Protein AF-A0A835BUE0-F1 (afdb_monomer_lite)

Radius of gyration: 18.49 Å; chains: 1; bounding box: 40×61×48 Å

Foldseek 3Di:
DLLLLALLLQLVQLVQVVVCVPVNPPPDAAKPSVQLSVVLVVVCVVVVCDDPPDDRDNVSSLVSQQVPPQPRMWGPDVVIHGRGDPDDDDDDDPDDDPVNVVVCCVPRNKDKDKAFDAPCPVVDDCVVPVVDADPHQVPDPVSLVVSCVVPNPVGRGDIGMWIFGAWDWDDDDPVPTDITTDTDSDDDPDPVVPDDDDPPPDDD

Secondary structure (DSSP, 8-state):
-HHHHHHHHHHHHHHHHHHHHHH-TT-PPPB-HHHHHHHHHHHHHHTTS--TTS---HHHHHHHHHHTTTTSSBBSSSS--B----------STT--HHHHHHHHHHH-SEEEEEEE-GGGGG--TTT-TT-----S-SSHHHHHHHHHHH-TTTTTEEEEEEEEEEEEE-SSTTSPEEEEEEESS-----TTS----------

pLDDT: mean 77.56, std 16.75, range [26.62, 94.44]

Structure (mmCIF, N/CA/C/O backbone):
data_AF-A0A835BUE0-F1
#
_entry.id   AF-A0A835BUE0-F1
#
loop_
_atom_site.group_PDB
_atom_site.id
_atom_site.type_symbol
_atom_site.label_atom_id
_atom_site.label_alt_id
_atom_site.label_comp_id
_atom_site.label_asym_id
_atom_site.label_entity_id
_atom_site.label_seq_id
_atom_site.pdbx_PDB_ins_code
_atom_site.Cartn_x
_atom_site.Cartn_y
_atom_site.Cartn_z
_atom_site.occupancy
_atom_site.B_iso_or_equiv
_atom_site.auth_seq_id
_atom_site.auth_comp_id
_atom_site.auth_asym_id
_atom_site.auth_atom_id
_atom_site.pdbx_PDB_model_num
ATOM 1 N N . MET A 1 1 ? -1.133 11.107 -6.159 1.00 76.25 1 MET A N 1
ATOM 2 C CA . MET A 1 1 ? -2.359 10.530 -5.551 1.00 76.25 1 MET A CA 1
ATOM 3 C C . MET A 1 1 ? -2.187 9.077 -5.098 1.00 76.25 1 MET A C 1
ATOM 5 O O . MET A 1 1 ? -2.659 8.751 -4.017 1.00 76.25 1 MET A O 1
ATOM 9 N N . CYS A 1 2 ? -1.502 8.212 -5.861 1.00 85.75 2 CYS A N 1
ATOM 10 C CA . CYS A 1 2 ? -1.275 6.803 -5.490 1.00 85.75 2 CYS A CA 1
ATOM 11 C C . CYS A 1 2 ? -0.634 6.617 -4.102 1.00 85.75 2 CYS A C 1
ATOM 13 O O . CYS A 1 2 ? -1.060 5.742 -3.359 1.00 85.75 2 CYS A O 1
ATOM 15 N N . SER A 1 3 ? 0.313 7.476 -3.711 1.00 89.44 3 SER A N 1
ATOM 16 C CA . SER A 1 3 ? 0.943 7.444 -2.384 1.00 89.44 3 SER A CA 1
ATOM 17 C C . SER A 1 3 ? -0.051 7.644 -1.238 1.00 89.44 3 SER A C 1
ATOM 19 O O . SER A 1 3 ? -0.039 6.860 -0.295 1.00 89.44 3 SER A O 1
ATOM 21 N N . ILE A 1 4 ? -0.949 8.629 -1.340 1.00 90.75 4 ILE A N 1
ATOM 22 C CA . ILE A 1 4 ? -2.005 8.903 -0.348 1.00 90.75 4 ILE A CA 1
ATOM 23 C C . ILE A 1 4 ? -2.899 7.675 -0.157 1.00 90.75 4 ILE A C 1
ATOM 25 O O . ILE A 1 4 ? -3.107 7.220 0.970 1.00 90.75 4 ILE A O 1
ATOM 29 N N . VAL A 1 5 ? -3.377 7.106 -1.267 1.00 91.06 5 VAL A N 1
ATOM 30 C CA . VAL A 1 5 ? -4.256 5.931 -1.243 1.00 91.06 5 VAL A CA 1
ATOM 31 C C . VAL A 1 5 ? -3.526 4.710 -0.686 1.00 91.06 5 VAL A C 1
ATOM 33 O O . VAL A 1 5 ? -4.025 4.059 0.229 1.00 91.06 5 VAL A O 1
ATOM 36 N N . ALA A 1 6 ? -2.319 4.420 -1.170 1.00 92.06 6 ALA A N 1
ATOM 37 C CA . ALA A 1 6 ? -1.547 3.275 -0.706 1.00 92.06 6 ALA A CA 1
ATOM 38 C C . ALA A 1 6 ? -1.209 3.373 0.789 1.00 92.06 6 ALA A C 1
ATOM 40 O O . ALA A 1 6 ? -1.320 2.378 1.501 1.00 92.06 6 ALA A O 1
ATOM 41 N N . CYS A 1 7 ? -0.857 4.560 1.294 1.00 93.69 7 CYS A N 1
ATOM 42 C CA . CYS A 1 7 ? -0.539 4.734 2.711 1.00 93.69 7 CYS A CA 1
ATOM 43 C C . CYS A 1 7 ? -1.738 4.428 3.613 1.00 93.69 7 CYS A C 1
ATOM 45 O O . CYS A 1 7 ? -1.590 3.714 4.606 1.00 93.69 7 CYS A O 1
ATOM 47 N N . ILE A 1 8 ? -2.927 4.932 3.273 1.00 92.69 8 ILE A N 1
ATOM 48 C CA . ILE A 1 8 ? -4.108 4.730 4.117 1.00 92.69 8 ILE A CA 1
ATOM 49 C C . ILE A 1 8 ? -4.672 3.310 4.005 1.00 92.69 8 ILE A C 1
ATOM 51 O O . ILE A 1 8 ? -5.094 2.738 5.009 1.00 92.69 8 ILE A O 1
ATOM 55 N N . VAL A 1 9 ? -4.616 2.713 2.809 1.00 92.75 9 VAL A N 1
ATOM 56 C CA . VAL A 1 9 ? -5.003 1.314 2.589 1.00 92.75 9 VAL A CA 1
ATOM 57 C C . VAL A 1 9 ? -4.054 0.383 3.341 1.00 92.75 9 VAL A C 1
ATOM 59 O O . VAL A 1 9 ? -4.512 -0.540 4.005 1.00 92.75 9 VAL A O 1
ATOM 62 N N . CYS A 1 10 ? -2.744 0.640 3.301 1.00 94.06 10 CYS A N 1
ATOM 63 C CA . CYS A 1 10 ? -1.771 -0.153 4.050 1.00 94.06 10 CYS A CA 1
ATOM 64 C C . CYS A 1 10 ? -1.990 -0.029 5.563 1.00 94.06 10 CYS A C 1
ATOM 66 O O . CYS A 1 10 ? -1.949 -1.036 6.266 1.00 94.06 10 CYS A O 1
ATOM 68 N N . LEU A 1 11 ? -2.259 1.183 6.062 1.00 94.19 11 LEU A N 1
ATOM 69 C CA . LEU A 1 11 ? -2.566 1.411 7.474 1.00 94.19 11 LEU A CA 1
ATOM 70 C C . LEU A 1 11 ? -3.783 0.593 7.918 1.00 94.19 11 LEU A C 1
ATOM 72 O O . LEU A 1 11 ? -3.724 -0.102 8.930 1.00 94.19 11 LEU A O 1
ATOM 76 N N . GLU A 1 12 ? -4.875 0.652 7.158 1.00 94.31 12 GLU A N 1
ATOM 77 C CA . GLU A 1 12 ? -6.076 -0.126 7.456 1.00 94.31 12 GLU A CA 1
ATOM 78 C C . GLU A 1 12 ? -5.810 -1.629 7.417 1.00 94.31 12 GLU A C 1
ATOM 80 O O . GLU A 1 12 ? -6.223 -2.337 8.333 1.00 94.31 12 GLU A O 1
ATOM 85 N N . ALA A 1 13 ? -5.077 -2.101 6.412 1.00 93.06 13 ALA A N 1
ATOM 86 C CA . ALA A 1 13 ? -4.802 -3.516 6.233 1.00 93.06 13 ALA A CA 1
ATOM 87 C C . ALA A 1 13 ? -3.947 -4.099 7.369 1.00 93.06 13 ALA A C 1
ATOM 89 O O . ALA A 1 13 ? -4.205 -5.218 7.812 1.00 93.06 13 ALA A O 1
ATOM 90 N N . VAL A 1 14 ? -2.969 -3.342 7.880 1.00 93.00 14 VAL A N 1
ATOM 91 C CA . VAL A 1 14 ? -2.169 -3.741 9.052 1.00 93.00 14 VAL A CA 1
ATOM 92 C C . VAL A 1 14 ? -3.051 -3.831 10.300 1.00 93.00 14 VAL A C 1
ATOM 94 O O . VAL A 1 14 ? -3.062 -4.865 10.966 1.00 93.00 14 VAL A O 1
ATOM 97 N N . HIS A 1 15 ? -3.865 -2.806 10.581 1.00 93.31 15 HIS A N 1
ATOM 98 C CA . HIS A 1 15 ? -4.789 -2.822 11.727 1.00 93.31 15 HIS A CA 1
ATOM 99 C C . HIS A 1 15 ? -5.825 -3.946 11.635 1.00 93.31 15 HIS A C 1
ATOM 101 O O . HIS A 1 15 ? -6.133 -4.599 12.635 1.00 93.31 15 HIS A O 1
ATOM 107 N N . ARG A 1 16 ? -6.348 -4.199 10.433 1.00 92.88 16 ARG A N 1
ATOM 108 C CA . ARG A 1 16 ? -7.248 -5.320 10.153 1.00 92.88 16 ARG A CA 1
ATOM 109 C C . ARG A 1 16 ? -6.573 -6.649 10.459 1.00 92.88 16 ARG A C 1
ATOM 111 O O . ARG A 1 16 ? -7.157 -7.467 11.167 1.00 92.88 16 ARG A O 1
ATOM 118 N N . LEU A 1 17 ? -5.353 -6.858 9.963 1.00 92.00 17 LEU A N 1
ATOM 119 C CA . LEU A 1 17 ? -4.599 -8.090 10.187 1.00 92.00 17 LEU A CA 1
ATOM 120 C C . LEU A 1 17 ? -4.370 -8.348 11.682 1.00 92.00 17 LEU A C 1
ATOM 122 O O . LEU A 1 17 ? -4.624 -9.458 12.157 1.00 92.00 17 LEU A O 1
ATOM 126 N N . GLU A 1 18 ? -3.927 -7.337 12.430 1.00 91.69 18 GLU A N 1
ATOM 127 C CA . GLU A 1 18 ? -3.714 -7.450 13.878 1.00 91.69 18 GLU A CA 1
ATOM 128 C C . GLU A 1 18 ? -5.017 -7.781 14.615 1.00 91.69 18 GLU A C 1
ATOM 130 O O . GLU A 1 18 ? -5.058 -8.689 15.449 1.00 91.69 18 GLU A O 1
ATOM 135 N N . TYR A 1 19 ? -6.107 -7.091 14.274 1.00 92.12 19 TYR A N 1
ATOM 136 C CA . TYR A 1 19 ? -7.407 -7.315 14.895 1.00 92.12 19 TYR A CA 1
ATOM 137 C C . TYR A 1 19 ? -7.934 -8.728 14.633 1.00 92.12 19 TYR A C 1
ATOM 139 O O . TYR A 1 19 ? -8.314 -9.426 15.575 1.00 92.12 19 TYR A O 1
ATOM 147 N N . GLU A 1 20 ? -7.950 -9.165 13.375 1.00 93.31 20 GLU A N 1
ATOM 148 C CA . GLU A 1 20 ? -8.504 -10.465 12.980 1.00 93.31 20 GLU A CA 1
ATOM 149 C C . GLU A 1 20 ? -7.650 -11.639 13.467 1.00 93.31 20 GLU A C 1
ATOM 151 O O . GLU A 1 20 ? -8.182 -12.722 13.707 1.00 93.31 20 GLU A O 1
ATOM 156 N N . THR A 1 21 ? -6.349 -11.428 13.695 1.00 91.12 21 THR A N 1
ATOM 157 C CA . THR A 1 21 ? -5.482 -12.424 14.349 1.00 91.12 21 THR A CA 1
ATOM 158 C C . THR A 1 21 ? -5.971 -12.757 15.761 1.00 91.12 21 THR A C 1
ATOM 160 O O . THR A 1 21 ? -5.845 -13.896 16.207 1.00 91.12 21 THR A O 1
ATOM 163 N N . VAL A 1 22 ? -6.564 -11.783 16.457 1.00 94.38 22 VAL A N 1
ATOM 164 C CA . VAL A 1 22 ? -7.059 -11.942 17.832 1.00 94.38 22 VAL A CA 1
ATOM 165 C C . VAL A 1 22 ? -8.548 -12.304 17.876 1.00 94.38 22 VAL A C 1
ATOM 167 O O . VAL A 1 22 ? -8.959 -13.093 18.723 1.00 94.38 22 VAL A O 1
ATOM 170 N N . HIS A 1 23 ? -9.363 -11.738 16.982 1.00 91.94 23 HIS A N 1
ATOM 171 C CA . HIS A 1 23 ? -10.830 -11.808 17.062 1.00 91.94 23 HIS A CA 1
ATOM 172 C C . HIS A 1 23 ? -11.470 -12.764 16.047 1.00 91.94 23 HIS A C 1
ATOM 174 O O . HIS A 1 23 ? -12.664 -13.043 16.141 1.00 91.94 23 HIS A O 1
ATOM 180 N N . GLY A 1 24 ? -10.688 -13.294 15.107 1.00 92.25 24 GLY A N 1
ATOM 181 C CA . GLY A 1 24 ? -11.163 -14.162 14.037 1.00 92.25 24 GLY A CA 1
ATOM 182 C C . GLY A 1 24 ? -11.269 -13.438 12.697 1.00 92.25 24 GLY A C 1
ATOM 183 O O . GLY A 1 24 ? -11.472 -12.227 12.617 1.00 92.25 24 GLY A O 1
ATOM 184 N N . GLU A 1 25 ? -11.126 -14.206 11.625 1.00 90.38 25 GLU A N 1
ATOM 185 C CA . GLU A 1 25 ? -11.160 -13.706 10.252 1.00 90.38 25 GLU A CA 1
ATOM 186 C C . GLU A 1 25 ? -12.506 -13.060 9.895 1.00 90.38 25 GLU A C 1
ATOM 188 O O . GLU A 1 25 ? -13.566 -13.565 10.268 1.00 90.38 25 GLU A O 1
ATOM 193 N N . GLY A 1 26 ? -12.460 -11.941 9.165 1.00 87.94 26 GLY A N 1
ATOM 194 C CA . GLY A 1 26 ? -13.653 -11.239 8.682 1.00 87.94 26 GLY A CA 1
ATOM 195 C C . GLY A 1 26 ? -14.451 -10.517 9.769 1.00 87.94 26 GLY A C 1
ATOM 196 O O . GLY A 1 26 ? -15.543 -10.018 9.503 1.00 87.94 26 GLY A O 1
ATOM 197 N N . THR A 1 27 ? -13.925 -10.449 10.994 1.00 91.81 27 THR A N 1
ATOM 198 C CA . THR A 1 27 ? -14.579 -9.761 12.116 1.00 91.81 27 THR A CA 1
ATOM 199 C C . THR A 1 27 ? -14.195 -8.289 12.221 1.00 91.81 27 THR A C 1
ATOM 201 O O . THR A 1 27 ? -14.789 -7.565 13.025 1.00 91.81 27 THR A O 1
ATOM 204 N N . PHE A 1 28 ? -13.218 -7.822 11.432 1.00 90.75 28 PHE A N 1
ATOM 205 C CA . PHE A 1 28 ? -12.778 -6.435 11.498 1.00 90.75 28 PHE A CA 1
ATOM 206 C C . PHE A 1 28 ? -13.916 -5.471 11.137 1.00 90.75 28 PHE A C 1
ATOM 208 O O . PHE A 1 28 ? -14.532 -5.611 10.074 1.00 90.75 28 PHE A O 1
ATOM 215 N N . PRO A 1 29 ? -14.198 -4.466 11.986 1.00 90.31 29 PRO A N 1
ATOM 216 C CA . PRO A 1 29 ? -15.210 -3.469 11.683 1.00 90.31 29 PRO A CA 1
ATOM 217 C C . PRO A 1 29 ? -14.890 -2.704 10.397 1.00 90.31 29 PRO A C 1
ATOM 219 O O . PRO A 1 29 ? -13.735 -2.409 10.103 1.00 90.31 29 PRO A O 1
ATOM 222 N N . CYS A 1 30 ? -15.927 -2.293 9.668 1.00 89.62 30 CYS A N 1
ATOM 223 C CA . CYS A 1 30 ? -15.753 -1.346 8.567 1.00 89.62 30 CYS A CA 1
ATOM 224 C C . CYS A 1 30 ? -15.086 -0.053 9.064 1.00 89.62 30 CYS A C 1
ATOM 226 O O . CYS A 1 30 ? -15.246 0.330 10.226 1.00 89.62 30 CYS A O 1
ATOM 228 N N . THR A 1 31 ? -14.366 0.635 8.183 1.00 91.69 31 THR A N 1
ATOM 229 C CA . THR A 1 31 ? -13.693 1.907 8.471 1.00 91.69 31 THR A CA 1
ATOM 230 C C . THR A 1 31 ? -14.344 3.054 7.710 1.00 91.69 31 THR A C 1
ATOM 232 O O . THR A 1 31 ? -14.961 2.851 6.664 1.00 91.69 31 THR A O 1
ATOM 235 N N . LEU A 1 32 ? -14.191 4.274 8.226 1.00 90.94 32 LEU A N 1
ATOM 236 C CA . LEU A 1 32 ? -14.576 5.508 7.529 1.00 90.94 32 LEU A CA 1
ATOM 237 C C . LEU A 1 32 ? -13.478 5.917 6.532 1.00 90.94 32 LEU A C 1
ATOM 239 O O . LEU A 1 32 ? -12.834 6.958 6.672 1.00 90.94 32 LEU A O 1
ATOM 243 N N . MET A 1 33 ? -13.177 5.019 5.588 1.00 90.25 33 MET A N 1
ATOM 244 C CA . MET A 1 33 ? -12.028 5.141 4.686 1.00 90.25 33 MET A CA 1
ATOM 245 C C . MET A 1 33 ? -12.161 6.331 3.734 1.00 90.25 33 MET A C 1
ATOM 247 O O . MET A 1 33 ? -11.192 7.055 3.521 1.00 90.25 33 MET A O 1
ATOM 251 N N . ALA A 1 34 ? -13.349 6.543 3.165 1.00 89.44 34 ALA A N 1
ATOM 252 C CA . ALA A 1 34 ? -13.584 7.623 2.210 1.00 89.44 34 ALA A CA 1
ATOM 253 C C . ALA A 1 34 ? -13.395 8.997 2.870 1.00 89.44 34 ALA A C 1
ATOM 255 O O . ALA A 1 34 ? -12.733 9.875 2.319 1.00 89.44 34 ALA A O 1
ATOM 256 N N . GLU A 1 35 ? -13.909 9.162 4.088 1.00 91.44 35 GLU A N 1
ATOM 257 C CA . GLU A 1 35 ? -13.744 10.377 4.880 1.00 91.44 35 GLU A CA 1
ATOM 258 C C . GLU A 1 35 ? -12.283 10.594 5.277 1.00 91.44 35 GLU A C 1
ATOM 260 O O . GLU A 1 35 ? -11.801 11.727 5.262 1.00 91.44 35 GLU A O 1
ATOM 265 N N . ALA A 1 36 ? -11.570 9.524 5.629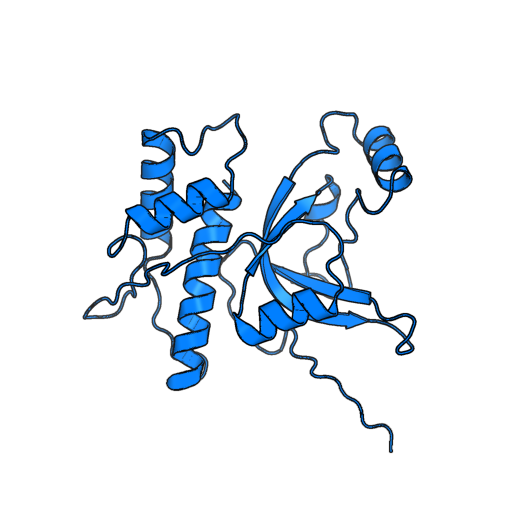 1.00 91.75 36 ALA A N 1
ATOM 266 C CA . ALA A 1 36 ? -10.160 9.595 5.987 1.00 91.75 36 ALA A CA 1
ATOM 267 C C . ALA A 1 36 ? -9.281 9.957 4.775 1.00 91.75 36 ALA A C 1
ATOM 269 O O . ALA A 1 36 ? -8.398 10.805 4.893 1.00 91.75 36 ALA A O 1
ATOM 270 N N . LEU A 1 37 ? -9.570 9.389 3.599 1.00 91.50 37 LEU A N 1
ATOM 271 C CA . LEU A 1 37 ? -8.927 9.737 2.328 1.00 91.50 37 LEU A CA 1
ATOM 272 C C . LEU A 1 37 ? -9.131 11.206 1.975 1.00 91.50 37 LEU A C 1
ATOM 274 O O . LEU A 1 37 ? -8.156 11.896 1.687 1.00 91.50 37 LEU A O 1
ATOM 278 N N . GLN A 1 38 ? -10.376 11.687 2.029 1.00 91.31 38 GLN A N 1
ATOM 279 C CA . GLN A 1 38 ? -10.686 13.081 1.717 1.00 91.31 38 GLN A CA 1
ATOM 280 C C . GLN A 1 38 ? -9.958 14.029 2.672 1.00 91.31 38 GLN A C 1
ATOM 282 O O . GLN A 1 38 ? -9.309 14.969 2.226 1.00 91.31 38 GLN A O 1
ATOM 287 N N . LYS A 1 39 ? -9.987 13.748 3.981 1.00 93.00 39 LYS A N 1
ATOM 288 C CA . LYS A 1 39 ? -9.275 14.557 4.980 1.00 93.00 39 LYS A CA 1
ATOM 289 C C . LYS A 1 39 ? -7.767 14.577 4.749 1.00 93.00 39 LYS A C 1
ATOM 291 O O . LYS A 1 39 ? -7.170 15.643 4.836 1.00 93.00 39 LYS A O 1
ATOM 296 N N . LEU A 1 40 ? -7.153 13.422 4.479 1.00 92.56 40 LEU A N 1
ATOM 297 C CA . LEU A 1 40 ? -5.717 13.344 4.205 1.00 92.56 40 LEU A CA 1
ATOM 298 C C . LEU A 1 40 ? -5.363 14.110 2.930 1.00 92.56 40 LEU A C 1
ATOM 300 O O . LEU A 1 40 ? -4.376 14.834 2.912 1.00 92.56 40 LEU A O 1
ATOM 304 N N . PHE A 1 41 ? -6.186 13.988 1.888 1.00 90.62 41 PHE A N 1
ATOM 305 C CA . PHE A 1 41 ? -6.005 14.730 0.647 1.00 90.62 41 PHE A CA 1
ATOM 306 C C . PHE A 1 41 ? -6.090 16.243 0.873 1.00 90.62 41 PHE A C 1
ATOM 308 O O . PHE A 1 41 ? -5.188 16.967 0.455 1.00 90.62 41 PHE A O 1
ATOM 315 N N . ASP A 1 42 ? -7.114 16.716 1.585 1.00 91.31 42 ASP A N 1
ATOM 316 C CA . ASP A 1 42 ? -7.305 18.139 1.882 1.00 91.31 42 ASP A CA 1
ATOM 317 C C . ASP A 1 42 ? -6.168 18.707 2.740 1.00 91.31 42 ASP A C 1
ATOM 319 O O . ASP A 1 42 ? -5.810 19.876 2.593 1.00 91.31 42 ASP A O 1
ATOM 323 N N . GLU A 1 43 ? -5.612 17.903 3.649 1.00 92.00 43 GLU A N 1
ATOM 324 C CA . GLU A 1 43 ? -4.459 18.294 4.459 1.00 92.00 43 GLU A CA 1
ATOM 325 C C . GLU A 1 43 ? -3.194 18.366 3.607 1.00 92.00 43 GLU A C 1
ATOM 327 O O . GLU A 1 43 ? -2.592 19.433 3.532 1.00 92.00 43 GLU A O 1
ATOM 332 N N . CYS A 1 44 ? -2.872 17.290 2.879 1.00 89.75 44 CYS A N 1
ATOM 333 C CA . CYS A 1 44 ? -1.705 17.229 2.000 1.00 89.75 44 CYS A CA 1
ATOM 334 C C . CYS A 1 44 ? -1.703 18.326 0.925 1.00 89.75 44 CYS A C 1
ATOM 336 O O . CYS A 1 44 ? -0.638 18.784 0.520 1.00 89.75 44 CYS A O 1
ATOM 338 N N . CYS A 1 45 ? -2.878 18.743 0.439 1.00 88.88 45 CYS A N 1
ATOM 339 C CA . CYS A 1 45 ? -2.996 19.886 -0.469 1.00 88.88 45 CYS A CA 1
ATOM 340 C C . CYS A 1 45 ? -2.668 21.210 0.230 1.00 88.88 45 CYS A C 1
ATOM 342 O O . CYS A 1 45 ? -2.046 22.091 -0.359 1.00 88.88 45 CYS A O 1
ATOM 344 N N . ARG A 1 46 ? -3.130 21.385 1.472 1.00 89.12 46 ARG A N 1
ATOM 345 C CA . ARG A 1 46 ? -3.035 22.652 2.208 1.00 89.12 46 ARG A CA 1
ATOM 346 C C . ARG A 1 46 ? -1.619 22.961 2.666 1.00 89.12 46 ARG A C 1
ATOM 348 O O . ARG A 1 46 ? -1.236 24.125 2.701 1.00 89.12 46 ARG A O 1
ATOM 355 N N . ASP A 1 47 ? -0.878 21.934 3.049 1.00 87.44 47 ASP A N 1
ATOM 356 C CA . ASP A 1 47 ? 0.501 22.041 3.522 1.00 87.44 47 ASP A CA 1
ATOM 357 C C . ASP A 1 47 ? 1.535 21.734 2.432 1.00 87.44 47 ASP A C 1
ATOM 359 O O . ASP A 1 47 ? 2.722 21.604 2.726 1.00 87.44 47 ASP A O 1
ATOM 363 N N . GLU A 1 48 ? 1.085 21.658 1.175 1.00 84.56 48 GLU A N 1
ATOM 364 C CA . GLU A 1 48 ? 1.922 21.455 -0.008 1.00 84.56 48 GLU A CA 1
ATOM 365 C C . GLU A 1 48 ? 2.701 20.126 -0.027 1.00 84.56 48 GLU A C 1
ATOM 367 O O . GLU A 1 48 ? 3.591 19.942 -0.857 1.00 84.56 48 GLU A O 1
ATOM 372 N N . THR A 1 49 ? 2.332 19.162 0.827 1.00 83.88 49 THR A N 1
ATOM 373 C CA . THR A 1 49 ? 2.853 17.782 0.795 1.00 83.88 49 THR A CA 1
ATOM 374 C C . THR A 1 49 ? 2.498 17.065 -0.513 1.00 83.88 49 THR A C 1
ATOM 376 O O . THR A 1 49 ? 3.204 16.154 -0.959 1.00 83.88 49 THR A O 1
ATOM 379 N N . TRP A 1 50 ? 1.373 17.445 -1.119 1.00 82.94 50 TRP A N 1
ATOM 380 C CA . TRP A 1 50 ? 0.941 16.988 -2.431 1.00 82.94 50 TRP A CA 1
ATOM 381 C C . TRP A 1 50 ? 0.635 18.188 -3.329 1.00 82.94 50 TRP A C 1
ATOM 383 O O . TRP A 1 50 ? -0.098 19.095 -2.933 1.00 82.94 50 TRP A O 1
ATOM 393 N N . LYS A 1 51 ? 1.144 18.151 -4.565 1.00 78.75 51 LYS A N 1
ATOM 394 C CA . LYS A 1 51 ? 0.788 19.083 -5.641 1.00 78.75 51 LYS A CA 1
ATOM 395 C C . LYS A 1 51 ? 0.369 18.292 -6.886 1.00 78.75 51 LYS A C 1
ATOM 397 O O . LYS A 1 51 ? 0.862 17.181 -7.077 1.00 78.75 51 LYS A O 1
ATOM 402 N N . PRO A 1 52 ? -0.528 18.830 -7.732 1.00 69.06 52 PRO A N 1
ATOM 403 C CA . PRO A 1 52 ? -1.009 18.131 -8.926 1.00 69.06 52 PRO A CA 1
ATOM 404 C C . PRO A 1 52 ? 0.098 17.700 -9.894 1.00 69.06 52 PRO A C 1
ATOM 406 O O . PRO A 1 52 ? -0.003 16.623 -10.473 1.00 69.06 52 PRO A O 1
ATOM 409 N N . ASP A 1 53 ? 1.151 18.511 -10.013 1.00 70.31 53 ASP A N 1
ATOM 410 C CA . ASP A 1 53 ? 2.226 18.334 -10.995 1.00 70.31 53 ASP A CA 1
ATOM 411 C C . ASP A 1 53 ? 3.543 17.835 -10.370 1.00 70.31 53 ASP A C 1
ATOM 413 O O . ASP A 1 53 ? 4.575 17.814 -11.038 1.00 70.31 53 ASP A O 1
ATOM 417 N N . GLU A 1 54 ? 3.530 17.447 -9.090 1.00 70.56 54 GLU A N 1
ATOM 418 C CA . GLU A 1 54 ? 4.719 16.963 -8.382 1.00 70.56 54 GLU A CA 1
ATOM 419 C C . GLU A 1 54 ? 4.492 15.577 -7.770 1.00 70.56 54 GLU A C 1
ATOM 421 O O . GLU A 1 54 ? 3.390 15.209 -7.340 1.00 70.56 54 GLU A O 1
ATOM 426 N N . ASP A 1 55 ? 5.577 14.809 -7.692 1.00 68.12 55 ASP A N 1
ATOM 427 C CA . ASP A 1 55 ? 5.578 13.532 -6.999 1.00 68.12 55 ASP A CA 1
ATOM 428 C C . ASP A 1 55 ? 5.330 13.726 -5.505 1.00 68.12 55 ASP A C 1
ATOM 430 O O . ASP A 1 55 ? 5.890 14.597 -4.840 1.00 68.12 55 ASP A O 1
ATOM 434 N N . CYS A 1 56 ? 4.496 12.853 -4.949 1.00 77.31 56 CYS A N 1
ATOM 435 C CA . CYS A 1 56 ? 4.192 12.862 -3.530 1.00 77.31 56 CYS A CA 1
ATOM 436 C C . CYS A 1 56 ? 4.859 11.672 -2.859 1.00 77.31 56 CYS A C 1
ATOM 438 O O . CYS A 1 56 ? 4.389 10.533 -2.963 1.00 77.31 56 CYS A O 1
ATOM 440 N N . TYR A 1 57 ? 5.962 11.964 -2.179 1.00 86.62 57 TYR A N 1
ATOM 441 C CA . TYR A 1 57 ? 6.787 10.978 -1.502 1.00 86.62 57 TYR A CA 1
ATOM 442 C C . TYR A 1 57 ? 6.020 10.278 -0.379 1.00 86.62 57 TYR A C 1
ATOM 444 O O . TYR A 1 57 ? 5.378 10.911 0.461 1.00 86.62 57 TYR A O 1
ATOM 452 N N . VAL A 1 58 ? 6.134 8.948 -0.344 1.00 90.25 58 VAL A N 1
ATOM 453 C CA . VAL A 1 58 ? 5.490 8.088 0.662 1.00 90.25 58 VAL A CA 1
ATOM 454 C C . VAL A 1 58 ? 5.835 8.535 2.082 1.00 90.25 58 VAL A C 1
ATOM 456 O O . VAL A 1 58 ? 4.954 8.592 2.932 1.00 90.25 58 VAL A O 1
ATOM 459 N N . GLU A 1 59 ? 7.090 8.905 2.338 1.00 92.12 59 GLU A N 1
ATOM 460 C CA . GLU A 1 59 ? 7.533 9.352 3.662 1.00 92.12 59 GLU A CA 1
ATOM 461 C C . GLU A 1 59 ? 6.792 10.599 4.155 1.00 92.12 59 GLU A C 1
ATOM 463 O O . GLU A 1 59 ? 6.400 10.655 5.319 1.00 92.12 59 GLU A O 1
ATOM 468 N N . HIS A 1 60 ? 6.529 11.571 3.276 1.00 92.50 60 HIS A N 1
ATOM 469 C CA . HIS A 1 60 ? 5.824 12.789 3.659 1.00 92.50 60 HIS A CA 1
ATOM 470 C C . HIS A 1 60 ? 4.361 12.490 3.992 1.00 92.50 60 HIS A C 1
ATOM 472 O O . HIS A 1 60 ? 3.842 12.986 4.990 1.00 92.50 60 HIS A O 1
ATOM 478 N N . VAL A 1 61 ? 3.716 11.615 3.213 1.00 92.88 61 VAL A N 1
ATOM 479 C CA . VAL A 1 61 ? 2.349 11.155 3.496 1.00 92.88 61 VAL A CA 1
ATOM 480 C C . VAL A 1 61 ? 2.295 10.391 4.818 1.00 92.88 61 VAL A C 1
ATOM 482 O O . VAL A 1 61 ? 1.402 10.632 5.626 1.00 92.88 61 VAL A O 1
ATOM 485 N N . LEU A 1 62 ? 3.248 9.491 5.078 1.00 94.44 62 LEU A N 1
ATOM 486 C CA . LEU A 1 62 ? 3.306 8.750 6.339 1.00 94.44 62 LEU A CA 1
ATOM 487 C C . LEU A 1 62 ? 3.508 9.697 7.524 1.00 94.44 62 LEU A C 1
ATOM 489 O O . LEU A 1 62 ? 2.759 9.601 8.493 1.00 94.44 62 LEU A O 1
ATOM 493 N N . ASN A 1 63 ? 4.432 10.655 7.433 1.00 93.75 63 ASN A N 1
ATOM 494 C CA . ASN A 1 63 ? 4.612 11.688 8.458 1.00 93.75 63 ASN A CA 1
ATOM 495 C C . ASN A 1 63 ? 3.319 12.483 8.682 1.00 93.75 63 ASN A C 1
ATOM 497 O O . ASN A 1 63 ? 2.903 12.668 9.826 1.00 93.75 63 ASN A O 1
ATOM 501 N N . LYS A 1 64 ? 2.609 12.847 7.608 1.00 93.62 64 LYS A N 1
ATOM 502 C CA . LYS A 1 64 ? 1.313 13.525 7.702 1.00 93.62 64 LYS A CA 1
ATOM 503 C C . LYS A 1 64 ? 0.264 12.687 8.428 1.00 93.62 64 LYS A C 1
ATOM 505 O O . LYS A 1 64 ? -0.388 13.165 9.352 1.00 93.62 64 LYS A O 1
ATOM 510 N N . ILE A 1 65 ? 0.141 11.408 8.079 1.00 94.31 65 IL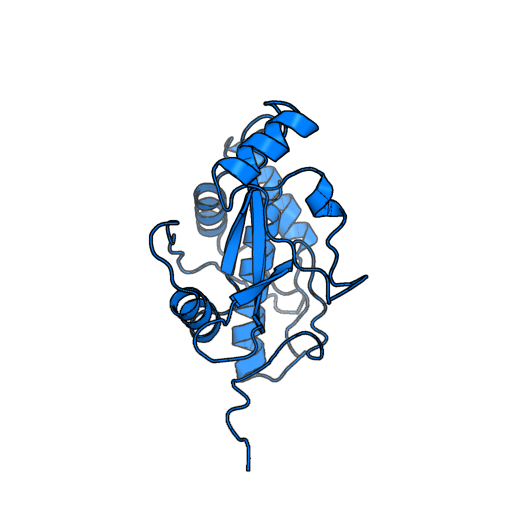E A N 1
ATOM 511 C CA . ILE A 1 65 ? -0.738 10.458 8.775 1.00 94.31 65 ILE A CA 1
ATOM 512 C C . ILE A 1 65 ? -0.383 10.386 10.267 1.00 94.31 65 ILE A C 1
ATOM 514 O O . ILE A 1 65 ? -1.275 10.287 11.114 1.00 94.31 65 ILE A O 1
ATOM 518 N N . GLN A 1 66 ? 0.908 10.439 10.611 1.00 94.06 66 GLN A N 1
ATOM 519 C CA . GLN A 1 66 ? 1.354 10.437 12.001 1.00 94.06 66 GLN A CA 1
ATOM 520 C C . GLN A 1 66 ? 0.969 11.714 12.758 1.00 94.06 66 GLN A C 1
ATOM 522 O O . GLN A 1 66 ? 0.567 11.612 13.918 1.00 94.06 66 GLN A O 1
ATOM 527 N N . GLU A 1 67 ? 1.043 12.876 12.114 1.00 92.75 67 GLU A N 1
ATOM 528 C CA . GLU A 1 67 ? 0.622 14.167 12.674 1.00 92.75 67 GLU A CA 1
ATOM 529 C C . GLU A 1 67 ? -0.895 14.242 12.888 1.00 92.75 67 GLU A C 1
ATOM 531 O O . GLU A 1 67 ? -1.355 14.769 13.898 1.00 92.75 67 GLU A O 1
ATOM 536 N N . MET A 1 68 ? -1.683 13.659 11.980 1.00 91.50 68 MET A N 1
ATOM 537 C CA . MET A 1 68 ? -3.153 13.679 12.030 1.00 91.50 68 MET A CA 1
ATOM 538 C C . MET A 1 68 ? -3.765 12.681 13.033 1.00 91.50 68 MET A C 1
ATOM 540 O O . MET A 1 68 ? -4.992 12.522 13.112 1.00 91.50 68 MET A O 1
ATOM 544 N N . ARG A 1 69 ? -2.946 11.971 13.815 1.00 80.88 69 ARG A N 1
ATOM 545 C CA . ARG A 1 69 ? -3.445 11.071 14.864 1.00 80.88 69 ARG A CA 1
ATOM 546 C C . ARG A 1 69 ? -4.168 11.853 15.969 1.00 80.88 69 ARG A C 1
ATOM 548 O O . ARG A 1 69 ? -3.765 12.963 16.300 1.00 80.88 69 ARG A O 1
ATOM 555 N N . PRO A 1 70 ? -5.176 11.254 16.633 1.00 75.19 70 PRO A N 1
ATOM 556 C CA . PRO A 1 70 ? -5.755 9.921 16.414 1.00 75.19 70 PRO A CA 1
ATOM 557 C C . PRO A 1 70 ? -6.964 9.913 15.457 1.00 75.19 70 PRO A C 1
ATOM 559 O O . PRO A 1 70 ? -7.650 8.903 15.357 1.00 75.19 70 PRO A O 1
ATOM 562 N N . VAL A 1 71 ? -7.278 11.034 14.802 1.00 81.00 71 VAL A N 1
ATOM 563 C CA . VAL A 1 71 ? -8.624 11.287 14.247 1.00 81.00 71 VAL A CA 1
ATOM 564 C C . VAL A 1 71 ? -8.732 10.979 12.751 1.00 81.00 71 VAL A C 1
ATOM 566 O O . VAL A 1 71 ? -9.822 11.069 12.187 1.00 81.00 71 VAL A O 1
ATOM 569 N N . LEU A 1 72 ? -7.619 10.630 12.098 1.00 91.44 72 LEU A N 1
ATOM 570 C CA . LEU A 1 72 ? -7.613 10.413 10.656 1.00 91.44 72 LEU A CA 1
ATOM 571 C C . LEU A 1 72 ? -8.463 9.205 10.247 1.00 91.44 72 LEU A C 1
ATOM 573 O O . LEU A 1 72 ? -9.473 9.373 9.570 1.00 91.44 72 LEU A O 1
ATOM 577 N N . LEU A 1 73 ? -8.060 8.004 10.669 1.00 92.19 73 LEU A N 1
ATOM 578 C CA . LEU A 1 73 ? -8.729 6.754 10.328 1.00 92.19 73 LEU A CA 1
ATOM 579 C C . LEU A 1 73 ? -9.343 6.132 11.583 1.00 92.19 73 LEU A C 1
ATOM 581 O O . LEU A 1 73 ? -8.664 5.926 12.591 1.00 92.19 73 LEU A O 1
ATOM 585 N N . VAL A 1 74 ? -10.636 5.821 11.506 1.00 93.75 74 VAL A N 1
ATOM 586 C CA . VAL A 1 74 ? -11.408 5.226 12.599 1.00 93.75 74 VAL A CA 1
ATOM 587 C C . VAL A 1 74 ? -12.308 4.105 12.084 1.00 93.75 74 VAL A C 1
ATOM 589 O O . VAL A 1 74 ? -12.694 4.082 10.909 1.00 93.75 74 VAL A O 1
ATOM 592 N N . THR A 1 75 ? -12.687 3.191 12.973 1.00 92.56 75 THR A N 1
ATOM 593 C CA . THR A 1 75 ? -13.758 2.229 12.700 1.00 92.56 75 THR A CA 1
ATOM 594 C C . THR A 1 75 ? -15.126 2.919 12.678 1.00 92.56 75 THR A C 1
ATOM 596 O O . THR A 1 75 ? -15.368 3.877 13.409 1.00 92.56 75 THR A O 1
ATOM 599 N N . ALA A 1 76 ? -16.045 2.400 11.866 1.00 88.56 76 ALA A N 1
ATOM 600 C CA . ALA A 1 76 ? -17.428 2.861 11.744 1.00 88.56 76 ALA A CA 1
ATOM 601 C C . ALA A 1 76 ? -18.346 2.352 12.878 1.00 88.56 76 ALA A C 1
ATOM 603 O O . ALA A 1 76 ? -19.530 2.680 12.919 1.00 88.56 76 ALA A O 1
ATOM 604 N N . GLY A 1 77 ? -17.825 1.517 13.785 1.00 82.81 77 GLY A N 1
ATOM 605 C CA . GLY A 1 77 ? -18.573 1.005 14.935 1.00 82.81 77 GLY A CA 1
ATOM 606 C C . GLY A 1 77 ? -18.848 2.078 15.994 1.00 82.81 77 GLY A C 1
ATOM 607 O O . GLY A 1 77 ? -18.248 3.148 15.985 1.00 82.81 77 GLY A O 1
ATOM 608 N N . VAL A 1 78 ? -19.732 1.770 16.949 1.00 81.38 78 VAL A N 1
ATOM 609 C CA . VAL A 1 78 ? -20.008 2.632 18.109 1.00 81.38 78 VAL A CA 1
ATOM 610 C C . VAL A 1 78 ? -19.579 1.907 19.395 1.00 81.38 78 VAL A C 1
ATOM 612 O O . VAL A 1 78 ? -20.140 0.853 19.696 1.00 81.38 78 VAL A O 1
ATOM 615 N N . PRO A 1 79 ? -18.608 2.437 20.168 1.00 84.69 79 PRO A N 1
ATOM 616 C CA . PRO A 1 79 ? -17.824 3.643 19.890 1.00 84.69 79 PRO A CA 1
ATOM 617 C C . PRO A 1 79 ? -16.799 3.431 18.763 1.00 84.69 79 PRO A C 1
ATOM 619 O O . PRO A 1 79 ? -16.232 2.343 18.625 1.00 84.69 79 PRO A O 1
ATOM 622 N N . ALA A 1 80 ? -16.537 4.495 18.000 1.00 88.88 80 ALA A N 1
ATOM 623 C CA . ALA A 1 80 ? -15.518 4.500 16.955 1.00 88.88 80 ALA A CA 1
ATOM 624 C C . ALA A 1 80 ? -14.128 4.330 17.576 1.00 88.88 80 ALA A C 1
ATOM 626 O O . ALA A 1 80 ? -13.821 4.931 18.611 1.00 88.88 80 ALA A O 1
ATOM 627 N N . ARG A 1 81 ? -13.283 3.505 16.954 1.00 90.88 81 ARG A N 1
ATOM 628 C CA . ARG A 1 81 ? -11.928 3.212 17.440 1.00 90.88 81 ARG A CA 1
ATOM 629 C C . ARG A 1 81 ? -10.892 3.779 16.476 1.00 90.88 81 ARG A C 1
ATOM 631 O O . ARG A 1 81 ? -10.987 3.480 15.287 1.00 90.88 81 ARG A O 1
ATOM 638 N N . PRO A 1 82 ? -9.923 4.575 16.954 1.00 93.12 82 PRO A N 1
ATOM 639 C CA . PRO A 1 82 ? -8.873 5.115 16.104 1.00 93.12 82 PRO A CA 1
ATOM 640 C C . PRO A 1 82 ? -7.887 4.033 15.666 1.00 93.12 82 PRO A C 1
ATOM 642 O O . PRO A 1 82 ? -7.579 3.123 16.435 1.00 93.12 82 PRO A O 1
ATOM 645 N N . LEU A 1 83 ? -7.365 4.185 14.450 1.00 93.62 83 LEU A N 1
ATOM 646 C CA . LEU A 1 83 ? -6.372 3.313 13.818 1.00 93.62 83 LEU A CA 1
ATOM 647 C C . LEU A 1 83 ? -5.075 4.107 13.552 1.00 93.62 83 LEU A C 1
ATOM 649 O O . LEU A 1 83 ? -4.810 4.508 12.419 1.00 93.62 83 LEU A O 1
ATOM 653 N N . PRO A 1 84 ? -4.283 4.435 14.591 1.00 94.44 84 PRO A N 1
ATOM 654 C CA . PRO A 1 84 ? -3.100 5.284 14.451 1.00 94.44 84 PRO A CA 1
ATOM 655 C C . PRO A 1 84 ? -1.915 4.559 13.791 1.00 94.44 84 PRO A C 1
ATOM 657 O O . PRO A 1 84 ? -1.675 3.382 14.047 1.00 94.44 84 PRO A O 1
ATOM 660 N N . LEU A 1 85 ? -1.102 5.286 13.019 1.00 94.19 85 LEU A N 1
ATOM 661 C CA . LEU A 1 85 ? 0.171 4.789 12.474 1.00 94.19 85 LEU A CA 1
ATOM 662 C C . LEU A 1 85 ? 1.307 4.929 13.491 1.00 94.19 85 LEU A C 1
ATOM 664 O O . LEU A 1 85 ? 1.995 5.925 13.431 1.00 94.19 85 LEU A O 1
ATOM 668 N N . GLY A 1 86 ? 1.558 3.986 14.399 1.00 91.31 86 GLY A N 1
ATOM 669 C CA . GLY A 1 86 ? 2.593 4.099 15.451 1.00 91.31 86 GLY A CA 1
ATOM 670 C C . GLY A 1 86 ? 3.957 4.657 14.993 1.00 91.31 86 GLY A C 1
ATOM 671 O O . GLY A 1 86 ? 4.370 5.742 15.421 1.00 91.31 86 GLY A O 1
ATOM 672 N N . SER A 1 87 ? 4.612 3.931 14.092 1.00 92.81 87 SER A N 1
ATOM 673 C CA . SER A 1 87 ? 5.914 4.222 13.481 1.00 92.81 87 SER A CA 1
ATOM 674 C C . SER A 1 87 ? 5.936 3.699 12.040 1.00 92.81 87 SER A C 1
ATOM 676 O O . SER A 1 87 ? 5.056 2.940 11.640 1.00 92.81 87 SER A O 1
ATOM 678 N N . TRP A 1 88 ? 6.936 4.102 11.258 1.00 93.94 88 TRP A N 1
ATOM 679 C CA . TRP A 1 88 ? 7.205 3.529 9.943 1.00 93.94 88 TRP A CA 1
ATOM 680 C C . TRP A 1 88 ? 8.714 3.421 9.720 1.00 93.94 88 TRP A C 1
ATOM 682 O O . TRP A 1 88 ? 9.499 4.123 10.360 1.00 93.94 88 TRP A O 1
ATOM 692 N N . GLN A 1 89 ? 9.118 2.522 8.824 1.00 91.56 89 GLN A N 1
ATOM 693 C CA . GLN A 1 89 ? 10.516 2.342 8.454 1.00 91.56 89 GLN A CA 1
ATOM 694 C C . GLN A 1 89 ? 10.643 2.183 6.940 1.00 91.56 89 GLN A C 1
ATOM 696 O O . GLN A 1 89 ? 10.037 1.294 6.344 1.00 91.56 89 GLN A O 1
ATOM 701 N N . ALA A 1 90 ? 11.460 3.039 6.323 1.00 89.19 90 ALA A N 1
ATOM 702 C CA . ALA A 1 90 ? 11.817 2.894 4.921 1.00 89.19 90 ALA A CA 1
ATOM 703 C C . ALA A 1 90 ? 12.840 1.778 4.712 1.00 89.19 90 ALA A C 1
ATOM 705 O O . ALA A 1 90 ? 13.748 1.517 5.509 1.00 89.19 90 ALA A O 1
ATOM 706 N N . HIS A 1 91 ? 12.698 1.146 3.560 1.00 83.12 91 HIS A N 1
ATOM 707 C CA . HIS A 1 91 ? 13.450 -0.018 3.168 1.00 83.12 91 HIS A CA 1
ATOM 708 C C . HIS A 1 91 ? 13.963 0.185 1.730 1.00 83.12 91 HIS A C 1
ATOM 710 O O . HIS A 1 91 ? 13.279 -0.144 0.772 1.00 83.12 91 HIS A O 1
ATOM 716 N N . GLY A 1 92 ? 15.171 0.755 1.581 1.00 69.25 92 GLY A N 1
ATOM 717 C CA . GLY A 1 92 ? 15.772 1.101 0.278 1.00 69.25 92 GLY A CA 1
ATOM 718 C C . GLY A 1 92 ? 16.085 -0.087 -0.648 1.00 69.25 92 GLY A C 1
ATOM 719 O O . GLY A 1 92 ? 16.209 -1.215 -0.184 1.00 69.25 92 GLY A O 1
ATOM 720 N N . LEU A 1 93 ? 16.254 0.184 -1.947 1.00 56.62 93 LEU A N 1
ATOM 721 C CA . LEU A 1 93 ? 16.250 -0.788 -3.059 1.00 56.62 93 LEU A CA 1
ATOM 722 C C . LEU A 1 93 ? 17.430 -1.784 -3.118 1.00 56.62 93 LEU A C 1
ATOM 724 O O . LEU A 1 93 ? 17.305 -2.838 -3.737 1.00 56.62 93 LEU A O 1
ATOM 728 N N . ALA A 1 94 ? 18.577 -1.488 -2.502 1.00 52.34 94 ALA A N 1
ATOM 729 C CA . ALA A 1 94 ? 19.781 -2.301 -2.678 1.00 52.34 94 ALA A CA 1
ATOM 730 C C . ALA A 1 94 ? 19.726 -3.639 -1.913 1.00 52.34 94 ALA A C 1
ATOM 732 O O . ALA A 1 94 ? 19.553 -3.664 -0.694 1.00 52.34 94 ALA A O 1
ATOM 733 N N . GLY A 1 95 ? 19.944 -4.747 -2.631 1.00 50.38 95 GLY A N 1
ATOM 734 C CA . GLY A 1 95 ? 20.319 -6.043 -2.050 1.00 50.38 95 GLY A CA 1
ATOM 735 C C . GLY A 1 95 ? 19.222 -6.792 -1.291 1.00 50.38 95 GLY A C 1
ATOM 736 O O . GLY A 1 95 ? 19.540 -7.669 -0.489 1.00 50.38 95 GLY A O 1
ATOM 737 N N . ARG A 1 96 ? 17.940 -6.470 -1.505 1.00 66.69 96 ARG A N 1
ATOM 738 C CA . ARG A 1 96 ? 16.848 -7.200 -0.845 1.00 66.69 96 ARG A CA 1
ATOM 739 C C . ARG A 1 96 ? 16.549 -8.481 -1.594 1.00 66.69 96 ARG A C 1
ATOM 741 O O . ARG A 1 96 ? 15.978 -8.460 -2.681 1.00 66.69 96 ARG A O 1
ATOM 748 N N . SER A 1 97 ? 16.942 -9.588 -0.985 1.00 74.12 97 SER A N 1
ATOM 749 C CA . SER A 1 97 ? 16.568 -10.903 -1.465 1.00 74.12 97 SER A CA 1
ATOM 750 C C . SER A 1 97 ? 15.053 -11.110 -1.301 1.00 74.12 97 SER A C 1
ATOM 752 O O . SER A 1 97 ? 14.434 -10.488 -0.425 1.00 74.12 97 SER A O 1
ATOM 754 N N . PRO A 1 98 ? 14.426 -11.967 -2.116 1.00 76.88 98 PRO A N 1
ATOM 755 C CA . PRO A 1 98 ? 13.040 -12.373 -1.915 1.00 76.88 98 PRO A CA 1
ATOM 756 C C . PRO A 1 98 ? 12.727 -12.754 -0.465 1.00 76.88 98 PRO A C 1
ATOM 758 O O . PRO A 1 98 ? 11.725 -12.317 0.097 1.00 76.88 98 PRO A O 1
ATOM 761 N N . GLU A 1 99 ? 13.635 -13.475 0.191 1.00 82.06 99 GLU A N 1
ATOM 762 C CA . GLU A 1 99 ? 13.503 -13.916 1.581 1.00 82.06 99 GLU A CA 1
ATOM 763 C C . GLU A 1 99 ? 13.330 -12.729 2.525 1.00 82.06 99 GLU A C 1
ATOM 765 O O . GLU A 1 99 ? 12.490 -12.773 3.422 1.00 82.06 99 GLU A O 1
ATOM 770 N N . PHE A 1 100 ? 14.058 -11.637 2.295 1.00 82.75 100 PHE A N 1
ATOM 771 C CA . PHE A 1 100 ? 13.906 -10.427 3.087 1.00 82.75 100 PHE A CA 1
ATOM 772 C C . PHE A 1 100 ? 12.488 -9.838 2.954 1.00 82.75 100 PHE A C 1
ATOM 774 O O . PHE A 1 100 ? 11.862 -9.492 3.957 1.00 82.75 100 PHE A O 1
ATOM 781 N N . VAL A 1 101 ? 11.949 -9.754 1.733 1.00 80.81 101 VAL A N 1
ATOM 782 C CA . VAL A 1 101 ? 10.590 -9.229 1.498 1.00 80.81 101 VAL A CA 1
ATOM 783 C C . VAL A 1 101 ? 9.545 -10.145 2.136 1.00 80.81 101 VAL A C 1
ATOM 785 O O . VAL A 1 101 ? 8.609 -9.663 2.773 1.00 80.81 101 VAL A O 1
ATOM 788 N N . THR A 1 102 ? 9.731 -11.465 2.049 1.00 83.44 102 THR A N 1
ATOM 789 C CA . THR A 1 102 ? 8.846 -12.416 2.737 1.00 83.44 102 THR A CA 1
ATOM 790 C C . THR A 1 102 ? 8.915 -12.281 4.251 1.00 83.44 102 THR A C 1
ATOM 792 O O . THR A 1 102 ? 7.881 -12.328 4.911 1.00 83.44 102 THR A O 1
ATOM 795 N N . ALA A 1 103 ? 10.108 -12.072 4.814 1.00 86.06 103 ALA A N 1
ATOM 796 C CA . ALA A 1 103 ? 10.278 -11.882 6.244 1.00 86.06 103 ALA A CA 1
ATOM 797 C C . ALA A 1 103 ? 9.514 -10.643 6.713 1.00 86.06 103 ALA A C 1
ATOM 799 O O . ALA A 1 103 ? 8.817 -10.729 7.722 1.00 86.06 103 ALA A O 1
ATOM 800 N N . LEU A 1 104 ? 9.567 -9.535 5.964 1.00 85.81 104 LEU A N 1
ATOM 801 C CA . LEU A 1 104 ? 8.765 -8.345 6.258 1.00 85.81 104 LEU A CA 1
ATOM 802 C C . LEU A 1 104 ? 7.267 -8.641 6.247 1.00 85.81 104 LEU A C 1
ATOM 804 O O . LEU A 1 104 ? 6.605 -8.376 7.245 1.00 85.81 104 LEU A O 1
ATOM 808 N N . LEU A 1 105 ? 6.753 -9.234 5.167 1.00 86.81 105 LEU A N 1
ATOM 809 C CA . LEU A 1 105 ? 5.322 -9.531 5.040 1.00 86.81 105 LEU A CA 1
ATOM 810 C C . LEU A 1 105 ? 4.833 -10.476 6.146 1.00 86.81 105 LEU A C 1
ATOM 812 O O . LEU A 1 105 ? 3.755 -10.283 6.700 1.00 86.81 105 LEU A O 1
ATOM 816 N N . ASN A 1 106 ? 5.648 -11.464 6.519 1.00 86.50 106 ASN A N 1
ATOM 817 C CA . ASN A 1 106 ? 5.308 -12.425 7.567 1.00 86.50 106 ASN A CA 1
ATOM 818 C C . ASN A 1 106 ? 5.362 -11.829 8.980 1.00 86.50 106 ASN A C 1
ATOM 820 O O . ASN A 1 106 ? 4.643 -12.299 9.857 1.00 86.50 106 ASN A O 1
ATOM 824 N N . SER A 1 107 ? 6.226 -10.839 9.221 1.00 86.81 107 SER A N 1
ATOM 825 C CA . SER A 1 107 ? 6.425 -10.262 10.560 1.00 86.81 107 SER A CA 1
ATOM 826 C C . SER A 1 107 ? 5.619 -8.990 10.815 1.00 86.81 107 SER A C 1
ATOM 828 O O . SER A 1 107 ? 5.221 -8.761 11.952 1.00 86.81 107 SER A O 1
ATOM 830 N N . HIS A 1 108 ? 5.368 -8.184 9.783 1.00 86.69 108 HIS A N 1
ATOM 831 C CA . HIS A 1 108 ? 4.726 -6.871 9.901 1.00 86.69 108 HIS A CA 1
ATOM 832 C C . HIS A 1 108 ? 3.417 -6.768 9.104 1.00 86.69 108 HIS A C 1
ATOM 834 O O . HIS A 1 108 ? 2.693 -5.787 9.251 1.00 86.69 108 HIS A O 1
ATOM 840 N N . GLY A 1 109 ? 3.092 -7.767 8.276 1.00 90.06 109 GLY A N 1
ATOM 841 C CA . GLY A 1 109 ? 1.909 -7.735 7.424 1.00 90.06 109 GLY A CA 1
ATOM 842 C C . GLY A 1 109 ? 2.110 -6.908 6.148 1.00 90.06 109 GLY A C 1
ATOM 843 O O . GLY A 1 109 ? 3.234 -6.809 5.650 1.00 90.06 109 GLY A O 1
ATOM 844 N N . PRO A 1 110 ? 1.023 -6.347 5.584 1.00 92.31 110 PRO A N 1
ATOM 845 C CA . PRO A 1 110 ? 1.069 -5.576 4.347 1.00 92.31 110 PRO A CA 1
ATOM 846 C C . PRO A 1 110 ? 2.073 -4.420 4.393 1.00 92.31 110 PRO A C 1
ATOM 848 O O . PRO A 1 110 ? 2.228 -3.759 5.419 1.00 92.31 110 PRO A O 1
ATOM 851 N N . CYS A 1 111 ? 2.739 -4.154 3.268 1.00 91.00 111 CYS A N 1
ATOM 852 C CA . CYS A 1 111 ? 3.751 -3.101 3.170 1.00 91.00 111 CYS A CA 1
ATOM 853 C C . CYS A 1 111 ? 3.595 -2.248 1.908 1.00 91.00 111 CYS A C 1
ATOM 855 O O . CYS A 1 111 ? 3.063 -2.691 0.892 1.00 91.00 111 CYS A O 1
ATOM 857 N N . ILE A 1 112 ? 4.072 -1.005 1.966 1.00 91.44 112 ILE A N 1
ATOM 858 C CA . ILE A 1 112 ? 4.026 -0.078 0.832 1.00 91.44 112 ILE A CA 1
ATOM 859 C C . ILE A 1 112 ? 5.217 -0.355 -0.091 1.00 91.44 112 ILE A C 1
ATOM 861 O O . ILE A 1 112 ? 6.364 -0.378 0.357 1.00 91.44 112 ILE A O 1
ATOM 865 N N . GLY A 1 113 ? 4.941 -0.547 -1.379 1.00 87.38 113 GLY A N 1
ATOM 866 C CA . GLY A 1 113 ? 5.935 -0.711 -2.435 1.00 87.38 113 GLY A CA 1
ATOM 867 C C . GLY A 1 113 ? 5.871 0.422 -3.456 1.00 87.38 113 GLY A C 1
ATOM 868 O O . GLY A 1 113 ? 4.830 1.051 -3.634 1.00 87.38 113 GLY A O 1
ATOM 869 N N . VAL A 1 114 ? 6.985 0.662 -4.147 1.00 83.31 114 VAL A N 1
ATOM 870 C CA . VAL A 1 114 ? 7.060 1.577 -5.293 1.00 83.31 114 VAL A CA 1
ATOM 871 C C . VAL A 1 114 ? 7.476 0.767 -6.513 1.00 83.31 114 VAL A C 1
ATOM 873 O O . VAL A 1 114 ? 8.488 0.068 -6.479 1.00 83.31 114 VAL A O 1
ATOM 876 N N . LEU A 1 115 ? 6.672 0.831 -7.569 1.00 80.69 115 LEU A N 1
ATOM 877 C CA . LEU A 1 115 ? 6.896 0.130 -8.828 1.00 80.69 115 LEU A CA 1
ATOM 878 C C . LEU A 1 115 ? 7.262 1.126 -9.922 1.00 80.69 115 LEU A C 1
ATOM 880 O O . LEU A 1 115 ? 6.570 2.126 -10.091 1.00 80.69 115 LEU A O 1
ATOM 884 N N . CYS A 1 116 ? 8.279 0.801 -10.717 1.00 76.31 116 CYS A N 1
ATOM 885 C CA . CYS A 1 116 ? 8.486 1.456 -12.005 1.00 76.31 116 CYS A CA 1
ATOM 886 C C . CYS A 1 116 ? 7.506 0.865 -13.027 1.00 76.31 116 CYS A C 1
ATOM 888 O O . CYS A 1 116 ? 7.502 -0.348 -13.296 1.00 76.31 11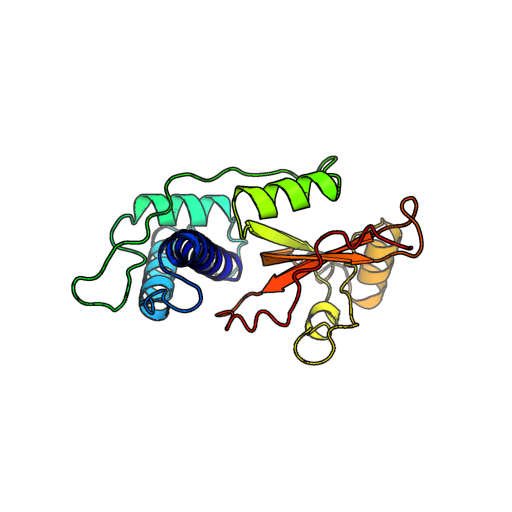6 CYS A O 1
ATOM 890 N N . MET A 1 117 ? 6.647 1.719 -13.571 1.00 76.50 117 MET A N 1
ATOM 891 C CA . MET A 1 117 ? 5.611 1.339 -14.519 1.00 76.50 117 MET A CA 1
ATOM 892 C C . MET A 1 117 ? 5.933 1.811 -15.930 1.00 76.50 117 MET A C 1
ATOM 894 O O . MET A 1 117 ? 6.509 2.873 -16.123 1.00 76.50 117 MET A O 1
ATOM 898 N N . CYS A 1 118 ? 5.449 1.046 -16.905 1.00 72.44 118 CYS A N 1
ATOM 899 C CA . CYS A 1 118 ? 5.273 1.501 -18.281 1.00 72.44 118 CYS A CA 1
ATOM 900 C C . CYS A 1 118 ? 3.802 1.303 -18.682 1.00 72.44 118 CYS A C 1
ATOM 902 O O . CYS A 1 118 ? 3.068 0.630 -17.948 1.00 72.44 118 CYS A O 1
ATOM 904 N N . PRO A 1 119 ? 3.338 1.833 -19.828 1.00 72.56 119 PRO A N 1
ATOM 905 C CA . PRO A 1 119 ? 1.911 1.910 -20.164 1.00 72.56 119 PRO A CA 1
ATOM 906 C C . PRO A 1 119 ? 1.173 0.571 -20.144 1.00 72.56 119 PRO A C 1
ATOM 908 O O . PRO A 1 119 ? -0.015 0.516 -19.833 1.00 72.56 119 PRO A O 1
ATOM 911 N N . TRP A 1 120 ? 1.882 -0.530 -20.399 1.00 73.88 120 TRP A N 1
ATOM 912 C CA . TRP A 1 120 ? 1.333 -1.880 -20.322 1.00 73.88 120 TRP A CA 1
ATOM 913 C C . TRP A 1 120 ? 0.956 -2.363 -18.915 1.00 73.88 120 TRP A C 1
ATOM 915 O O . TRP A 1 120 ? 0.234 -3.350 -18.819 1.00 73.88 120 TRP A O 1
ATOM 925 N N . TYR A 1 121 ? 1.379 -1.695 -17.830 1.00 77.00 121 TYR A N 1
ATOM 926 C CA . TYR A 1 121 ? 1.058 -2.091 -16.450 1.00 77.00 121 TYR A CA 1
ATOM 927 C C . TYR A 1 121 ? -0.453 -2.248 -16.244 1.00 77.00 121 TYR A C 1
ATOM 929 O O . TYR A 1 121 ? -0.899 -3.203 -15.618 1.00 77.00 121 TYR A O 1
ATOM 937 N N . HIS A 1 122 ? -1.249 -1.374 -16.864 1.00 74.75 122 HIS A N 1
ATOM 938 C CA . HIS A 1 122 ? -2.710 -1.404 -16.779 1.00 74.75 122 HIS A CA 1
ATOM 939 C C . HIS A 1 122 ? -3.359 -2.642 -17.425 1.00 74.75 122 HIS A C 1
ATOM 941 O O . HIS A 1 122 ? -4.550 -2.878 -17.227 1.00 74.75 122 HIS A O 1
ATOM 947 N N . HIS A 1 123 ? -2.606 -3.443 -18.186 1.00 75.81 123 HIS A N 1
ATOM 948 C CA . HIS A 1 123 ? -3.073 -4.727 -18.712 1.00 75.81 123 HIS A CA 1
ATOM 949 C C . HIS A 1 123 ? -2.871 -5.893 -17.734 1.00 75.81 123 HIS A C 1
ATOM 951 O O . HIS A 1 123 ? -3.439 -6.961 -17.953 1.00 75.81 123 HIS A O 1
ATOM 957 N N . PHE A 1 124 ? -2.104 -5.700 -16.659 1.00 77.06 124 PHE A N 1
ATOM 958 C CA . PHE A 1 124 ? -1.864 -6.715 -15.638 1.00 77.06 124 PHE A CA 1
ATOM 959 C C . PHE A 1 124 ? -2.869 -6.540 -14.499 1.00 77.06 124 PHE A C 1
ATOM 961 O O . PHE A 1 124 ? -2.675 -5.735 -13.592 1.00 77.06 124 PHE A O 1
ATOM 968 N N . ASP A 1 125 ? -3.952 -7.311 -14.552 1.00 78.00 125 ASP A N 1
ATOM 969 C CA . ASP A 1 125 ? -4.983 -7.345 -13.517 1.00 78.00 125 ASP A CA 1
ATOM 970 C C . ASP A 1 125 ? -5.230 -8.793 -13.090 1.00 78.00 125 ASP A C 1
ATOM 972 O O . ASP A 1 125 ? -5.851 -9.572 -13.815 1.00 78.00 125 ASP A O 1
ATOM 976 N N . ALA A 1 126 ? -4.772 -9.139 -11.885 1.00 75.31 126 ALA A N 1
ATOM 977 C CA . ALA A 1 126 ? -4.937 -10.476 -11.321 1.00 75.31 126 ALA A CA 1
ATOM 978 C C . ALA A 1 126 ? -6.412 -10.854 -11.081 1.00 75.31 126 ALA A C 1
ATOM 980 O O . ALA A 1 126 ? -6.715 -12.031 -10.917 1.00 75.31 126 ALA A O 1
ATOM 981 N N . ARG A 1 127 ? -7.348 -9.889 -11.085 1.00 74.31 127 ARG A N 1
ATOM 982 C CA . ARG A 1 127 ? -8.795 -10.176 -11.048 1.00 74.31 127 ARG A CA 1
ATOM 983 C C . ARG A 1 127 ? -9.306 -10.726 -12.381 1.00 74.31 127 ARG A C 1
ATOM 985 O O . ARG A 1 127 ? -10.364 -11.349 -12.412 1.00 74.31 127 ARG A O 1
ATOM 992 N N . ARG A 1 128 ? -8.599 -10.446 -13.481 1.00 79.62 128 ARG A N 1
ATOM 993 C CA . ARG A 1 128 ? -8.921 -10.926 -14.833 1.00 79.62 128 ARG A CA 1
ATOM 994 C C . ARG A 1 128 ? -8.143 -12.186 -15.179 1.00 79.62 128 ARG A C 1
ATOM 996 O O . ARG A 1 128 ? -8.726 -13.108 -15.737 1.00 79.62 128 ARG A O 1
ATOM 1003 N N . ASP A 1 129 ? -6.853 -12.196 -14.865 1.00 78.25 129 ASP A N 1
ATOM 1004 C CA . ASP A 1 129 ? -5.956 -13.320 -15.109 1.00 78.25 129 ASP A CA 1
ATOM 1005 C C . ASP A 1 129 ? -4.812 -13.300 -14.083 1.00 78.25 129 ASP A C 1
ATOM 1007 O O . ASP A 1 129 ? -3.894 -12.479 -14.156 1.00 78.25 129 ASP A O 1
ATOM 1011 N N . ASP A 1 130 ? -4.872 -14.202 -13.105 1.00 74.88 130 ASP A N 1
ATOM 1012 C CA . ASP A 1 130 ? -3.895 -14.330 -12.018 1.00 74.88 130 ASP A CA 1
ATOM 1013 C C . ASP A 1 130 ? -2.610 -15.073 -12.437 1.00 74.88 130 ASP A C 1
ATOM 1015 O O . ASP A 1 130 ? -1.665 -15.221 -11.644 1.00 74.88 130 ASP A O 1
ATOM 1019 N N . THR A 1 131 ? -2.543 -15.523 -13.693 1.00 77.25 131 THR A N 1
ATOM 1020 C CA . THR A 1 131 ? -1.337 -16.099 -14.294 1.00 77.25 131 THR A CA 1
ATOM 1021 C C . THR A 1 131 ? -0.402 -15.018 -14.835 1.00 77.25 131 THR A C 1
ATOM 1023 O O . THR A 1 131 ? 0.814 -15.231 -14.894 1.00 77.25 131 THR A O 1
ATOM 1026 N N . LEU A 1 132 ? -0.933 -13.834 -15.160 1.00 77.25 132 LEU A N 1
ATOM 1027 C CA . LEU A 1 132 ? -0.145 -12.704 -15.636 1.00 77.25 132 LEU A CA 1
ATOM 1028 C C . LEU A 1 132 ? 0.666 -12.090 -14.494 1.00 77.25 132 LEU A C 1
ATOM 1030 O O . LEU A 1 132 ? 0.147 -11.704 -13.449 1.00 77.25 132 LEU A O 1
ATOM 1034 N N . VAL A 1 133 ? 1.972 -11.959 -14.718 1.00 79.31 133 VAL A N 1
ATOM 1035 C CA . VAL A 1 133 ? 2.901 -11.357 -13.761 1.00 79.31 133 VAL A CA 1
ATOM 1036 C C . VAL A 1 133 ? 3.532 -10.144 -14.407 1.00 79.31 133 VAL A C 1
ATOM 1038 O O . VAL A 1 133 ? 4.267 -10.266 -15.388 1.00 79.31 133 VAL A O 1
ATOM 1041 N N . TYR A 1 134 ? 3.277 -8.972 -13.828 1.00 78.75 134 TYR A N 1
ATOM 1042 C CA . TYR A 1 134 ? 3.980 -7.770 -14.238 1.00 78.75 134 TYR A CA 1
ATOM 1043 C C . TYR A 1 134 ? 5.450 -7.888 -13.846 1.00 78.75 134 TYR A C 1
ATOM 1045 O O . TYR A 1 134 ? 5.794 -8.008 -12.667 1.00 78.75 134 TYR A O 1
ATOM 1053 N N . ARG A 1 135 ? 6.329 -7.865 -14.848 1.00 75.81 135 ARG A N 1
ATOM 1054 C CA . ARG A 1 135 ? 7.773 -7.976 -14.636 1.00 75.81 135 ARG A CA 1
ATOM 1055 C C . ARG A 1 135 ? 8.472 -6.619 -14.571 1.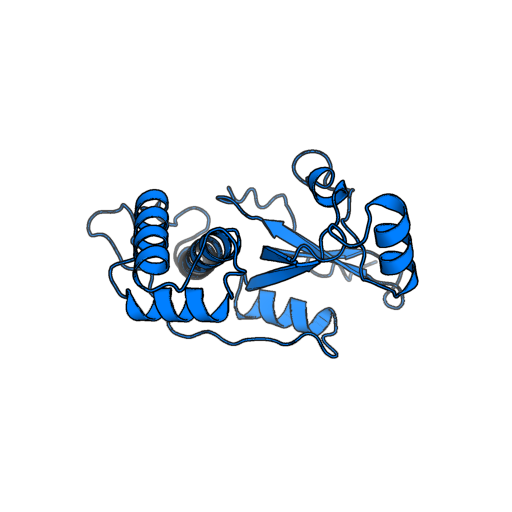00 75.81 135 ARG A C 1
ATOM 1057 O O . ARG A 1 135 ? 9.644 -6.585 -14.231 1.00 75.81 135 ARG A O 1
ATOM 1064 N N . GLY A 1 136 ? 7.780 -5.502 -14.762 1.00 71.62 136 GLY A N 1
ATOM 1065 C CA . GLY A 1 136 ? 8.460 -4.210 -14.815 1.00 71.62 136 GLY A CA 1
ATOM 1066 C C . GLY A 1 136 ? 9.105 -3.956 -16.172 1.00 71.62 136 GLY A C 1
ATOM 1067 O O . GLY A 1 136 ? 9.283 -4.864 -16.977 1.00 71.62 136 GLY A O 1
ATOM 1068 N N . CYS A 1 137 ? 9.472 -2.703 -16.389 1.00 67.50 137 CYS A N 1
ATOM 1069 C CA . CYS A 1 137 ? 10.249 -2.236 -17.537 1.00 67.50 137 CYS A CA 1
ATOM 1070 C C . CYS A 1 137 ? 11.602 -1.638 -17.106 1.00 67.50 137 CYS A C 1
ATOM 1072 O O . CYS A 1 137 ? 12.219 -0.888 -17.841 1.00 67.50 137 CYS A O 1
ATOM 1074 N N . GLY A 1 138 ? 12.066 -1.983 -15.899 1.00 59.22 138 GLY A N 1
ATOM 1075 C CA . GLY A 1 138 ? 13.330 -1.509 -15.325 1.00 59.22 138 GLY A CA 1
ATOM 1076 C C . GLY A 1 138 ? 14.151 -2.617 -14.669 1.00 59.22 138 GLY A C 1
ATOM 1077 O O . GLY A 1 138 ? 14.904 -2.352 -13.737 1.00 59.22 138 GLY A O 1
ATOM 1078 N N . ARG A 1 139 ? 13.971 -3.880 -15.087 1.00 62.28 139 ARG A N 1
ATOM 1079 C CA . ARG A 1 139 ? 14.787 -4.997 -14.570 1.00 62.28 139 ARG A CA 1
ATOM 1080 C C . ARG A 1 139 ? 16.210 -4.979 -15.124 1.00 62.28 139 ARG A C 1
ATOM 1082 O O . ARG A 1 139 ? 17.106 -5.546 -14.505 1.00 62.28 139 ARG A O 1
ATOM 1089 N N . SER A 1 140 ? 16.408 -4.348 -16.276 1.00 63.88 140 SER A N 1
ATOM 1090 C CA . SER A 1 140 ? 17.696 -4.194 -16.938 1.00 63.88 140 SER A CA 1
ATOM 1091 C C . SER A 1 140 ? 17.734 -2.886 -17.727 1.00 63.88 140 SER A C 1
ATOM 1093 O O . SER A 1 140 ? 16.679 -2.367 -18.084 1.00 63.88 140 SER A O 1
ATOM 1095 N N . GLU A 1 141 ? 18.935 -2.380 -18.034 1.00 67.69 141 GLU A N 1
ATOM 1096 C CA . GLU A 1 141 ? 19.101 -1.260 -18.978 1.00 67.69 141 GLU A CA 1
ATOM 1097 C C . GLU A 1 141 ? 18.370 -1.542 -20.291 1.00 67.69 141 GLU A C 1
ATOM 1099 O O . GLU A 1 141 ? 17.613 -0.707 -20.750 1.00 67.69 141 GLU A O 1
ATOM 1104 N N . ARG A 1 142 ? 18.455 -2.774 -20.808 1.00 70.44 142 ARG A N 1
ATOM 1105 C CA . ARG A 1 142 ? 17.757 -3.171 -22.037 1.00 70.44 142 ARG A CA 1
ATOM 1106 C C . ARG A 1 142 ? 16.233 -3.033 -21.946 1.00 70.44 142 ARG A C 1
ATOM 1108 O O . ARG A 1 142 ? 15.606 -2.678 -22.937 1.00 70.44 142 ARG A O 1
ATOM 1115 N N . ASP A 1 143 ? 15.632 -3.357 -20.801 1.00 67.69 143 ASP A N 1
ATOM 1116 C CA . ASP A 1 143 ? 14.182 -3.199 -20.620 1.00 67.69 143 ASP A CA 1
ATOM 1117 C C . ASP A 1 143 ? 13.788 -1.717 -20.566 1.00 67.69 143 ASP A C 1
ATOM 1119 O O . ASP A 1 143 ? 12.718 -1.363 -21.060 1.00 67.69 143 ASP A O 1
ATOM 1123 N N . MET A 1 144 ? 14.661 -0.871 -20.002 1.00 68.69 144 MET A N 1
ATOM 1124 C CA . MET A 1 144 ? 14.477 0.581 -19.987 1.00 68.69 144 MET A CA 1
ATOM 1125 C C . MET A 1 144 ? 14.643 1.168 -21.390 1.00 68.69 144 MET A C 1
ATOM 1127 O O . MET A 1 144 ? 13.751 1.880 -21.834 1.00 68.69 144 MET A O 1
ATOM 1131 N N . ASP A 1 145 ? 15.696 0.785 -22.118 1.00 74.06 145 ASP A N 1
ATOM 1132 C CA . ASP A 1 145 ? 15.958 1.211 -23.498 1.00 74.06 145 ASP A CA 1
ATOM 1133 C C . ASP A 1 145 ? 14.791 0.837 -24.422 1.00 74.06 145 ASP A C 1
ATOM 1135 O O . ASP A 1 145 ? 14.329 1.642 -25.226 1.00 74.06 145 ASP A O 1
ATOM 1139 N N . LEU A 1 146 ? 14.267 -0.389 -24.290 1.00 72.56 146 LEU A N 1
ATOM 1140 C CA . LEU A 1 146 ? 13.130 -0.852 -25.086 1.00 72.56 146 LEU A CA 1
ATOM 1141 C C . LEU A 1 146 ? 11.848 -0.082 -24.742 1.00 72.56 146 LEU A C 1
ATOM 1143 O O . LEU A 1 146 ? 11.037 0.211 -25.620 1.00 72.56 146 LEU A O 1
ATOM 1147 N N . ALA A 1 147 ? 11.637 0.234 -23.465 1.00 69.50 147 ALA A N 1
ATOM 1148 C CA . ALA A 1 147 ? 10.503 1.049 -23.057 1.00 69.50 147 ALA A CA 1
ATOM 1149 C C . ALA A 1 147 ? 10.633 2.499 -23.560 1.00 69.50 147 ALA A C 1
ATOM 1151 O O . ALA A 1 147 ? 9.636 3.073 -23.999 1.00 69.50 147 ALA A O 1
ATOM 1152 N N . GLU A 1 148 ? 11.839 3.063 -23.564 1.00 73.06 148 GLU A N 1
ATOM 1153 C CA . GLU A 1 148 ? 12.139 4.380 -24.134 1.00 73.06 148 GLU A CA 1
ATOM 1154 C C . GLU A 1 148 ? 11.920 4.406 -25.650 1.00 73.06 148 GLU A C 1
ATOM 1156 O O . GLU A 1 148 ? 11.255 5.308 -26.156 1.00 73.06 148 GLU A O 1
ATOM 1161 N N . GLU A 1 149 ? 12.371 3.380 -26.375 1.00 77.44 149 GLU A N 1
ATOM 1162 C CA . GLU A 1 149 ? 12.170 3.260 -27.824 1.00 77.44 149 GLU A CA 1
ATOM 1163 C C . GLU A 1 149 ? 10.679 3.214 -28.196 1.00 77.44 149 GLU A C 1
ATOM 1165 O O . GLU A 1 149 ? 10.247 3.861 -29.152 1.00 77.44 149 GLU A O 1
ATOM 1170 N N . ILE A 1 150 ? 9.876 2.455 -27.445 1.00 72.88 150 ILE A N 1
ATOM 1171 C CA . ILE A 1 150 ? 8.459 2.236 -27.767 1.00 72.88 150 ILE A CA 1
ATOM 1172 C C . ILE A 1 150 ? 7.586 3.422 -27.338 1.00 72.88 150 ILE A C 1
ATOM 1174 O O . ILE A 1 150 ? 6.623 3.755 -28.035 1.00 72.88 150 ILE A O 1
ATOM 1178 N N . TYR A 1 151 ? 7.877 4.039 -26.190 1.00 68.31 151 TYR A N 1
ATOM 1179 C CA . TYR A 1 151 ? 6.972 5.004 -25.552 1.00 68.31 151 TYR A CA 1
ATOM 1180 C C . TYR A 1 151 ? 7.542 6.425 -25.434 1.00 68.31 151 TYR A C 1
ATOM 1182 O O . TYR A 1 151 ? 6.793 7.350 -25.112 1.00 68.31 151 TYR A O 1
ATOM 1190 N N . GLY A 1 152 ? 8.825 6.617 -25.741 1.00 65.38 152 GLY A N 1
ATOM 1191 C CA . GLY A 1 152 ? 9.546 7.878 -25.595 1.00 65.38 152 GLY A CA 1
ATOM 1192 C C . GLY A 1 152 ? 9.953 8.192 -24.151 1.00 65.38 152 GLY A C 1
ATOM 1193 O O . GLY A 1 152 ? 9.361 7.698 -23.189 1.00 65.38 152 GLY A O 1
ATOM 1194 N N . ASP A 1 153 ? 10.930 9.094 -24.010 1.00 60.28 153 ASP A N 1
ATOM 1195 C CA . ASP A 1 153 ? 11.542 9.541 -22.742 1.00 60.28 153 ASP A CA 1
ATOM 1196 C C . ASP A 1 153 ? 10.553 9.892 -21.619 1.00 60.28 153 ASP A C 1
ATOM 1198 O O . ASP A 1 153 ? 10.834 9.706 -20.436 1.00 60.28 153 ASP A O 1
ATOM 1202 N N . GLN A 1 154 ? 9.377 10.417 -21.969 1.00 53.97 154 GLN A N 1
ATOM 1203 C CA . GLN A 1 154 ? 8.415 10.936 -20.991 1.00 53.97 154 GLN A CA 1
ATOM 1204 C C . GLN A 1 154 ? 7.616 9.844 -20.263 1.00 53.97 154 GLN A C 1
ATOM 1206 O O . GLN A 1 154 ? 6.870 10.155 -19.337 1.00 53.97 154 GLN A O 1
ATOM 1211 N N . VAL A 1 155 ? 7.732 8.579 -20.677 1.00 51.47 155 VAL A N 1
ATOM 1212 C CA . VAL A 1 155 ? 6.816 7.507 -20.255 1.00 51.47 155 VAL A CA 1
ATOM 1213 C C . VAL A 1 155 ? 7.505 6.409 -19.428 1.00 51.47 155 VAL A C 1
ATOM 1215 O O . VAL A 1 155 ? 6.837 5.663 -18.712 1.00 51.47 155 VAL A O 1
ATOM 1218 N N . VAL A 1 156 ? 8.837 6.333 -19.467 1.00 49.34 156 VAL A N 1
ATOM 1219 C CA . VAL A 1 156 ? 9.642 5.245 -18.868 1.00 49.34 156 VAL A CA 1
ATOM 1220 C C . VAL A 1 156 ? 9.850 5.395 -17.351 1.00 49.34 156 VAL A C 1
ATOM 1222 O O . VAL A 1 156 ? 10.345 4.492 -16.682 1.00 49.34 156 VAL A O 1
ATOM 1225 N N . SER A 1 157 ? 9.455 6.531 -16.778 1.00 54.88 157 SER A N 1
ATOM 1226 C CA . SER A 1 157 ? 9.796 6.940 -15.408 1.00 54.88 157 SER A CA 1
ATOM 1227 C C . SER A 1 157 ? 8.581 7.139 -14.491 1.00 54.88 157 SER A C 1
ATOM 1229 O O . SER A 1 157 ? 8.683 7.778 -13.444 1.00 54.88 157 SER A O 1
ATOM 1231 N N . LEU A 1 158 ? 7.425 6.550 -14.821 1.00 67.25 158 LEU A N 1
ATOM 1232 C CA . LEU A 1 158 ? 6.243 6.623 -13.958 1.00 67.25 158 LEU A CA 1
ATOM 1233 C C . LEU A 1 158 ? 6.383 5.674 -12.760 1.00 67.25 158 LEU A C 1
ATOM 1235 O O . LEU A 1 158 ? 6.196 4.460 -12.866 1.00 67.25 158 LEU A O 1
ATOM 1239 N N . SER A 1 159 ? 6.691 6.240 -11.594 1.00 77.38 159 SER A N 1
ATOM 1240 C CA . SER A 1 159 ? 6.654 5.519 -10.321 1.00 77.38 159 SER A CA 1
ATOM 1241 C C . SER A 1 159 ? 5.219 5.409 -9.803 1.00 77.38 159 SER A C 1
ATOM 1243 O O . SER A 1 159 ? 4.464 6.381 -9.791 1.00 77.38 159 SER A O 1
ATOM 1245 N N . HIS A 1 160 ? 4.830 4.230 -9.326 1.00 83.25 160 HIS A N 1
ATOM 1246 C CA . HIS A 1 160 ? 3.514 4.000 -8.738 1.00 83.25 160 HIS A CA 1
ATOM 1247 C C . HIS A 1 160 ? 3.618 3.337 -7.382 1.00 83.25 160 HIS A C 1
ATOM 1249 O O . HIS A 1 160 ? 4.285 2.316 -7.213 1.00 83.25 160 HIS A O 1
ATOM 1255 N N . VAL A 1 161 ? 2.936 3.931 -6.411 1.00 87.94 161 VAL A N 1
ATOM 1256 C CA . VAL A 1 161 ? 2.904 3.428 -5.046 1.00 87.94 161 VAL A CA 1
ATOM 1257 C C . VAL A 1 161 ? 1.752 2.444 -4.901 1.00 87.94 161 VAL A C 1
ATOM 1259 O O . VAL A 1 161 ? 0.616 2.756 -5.253 1.00 87.94 161 VAL A O 1
ATOM 1262 N N . VAL A 1 162 ? 2.054 1.270 -4.362 1.00 88.38 162 VAL A N 1
ATOM 1263 C CA . VAL A 1 162 ? 1.138 0.137 -4.212 1.00 88.38 162 VAL A CA 1
ATOM 1264 C C . VAL A 1 162 ? 1.233 -0.456 -2.812 1.00 88.38 162 VAL A C 1
ATOM 1266 O O . VAL A 1 162 ? 2.218 -0.240 -2.106 1.00 88.38 162 VAL A O 1
ATOM 1269 N N . VAL A 1 163 ? 0.242 -1.253 -2.416 1.00 90.19 163 VAL A N 1
ATOM 1270 C CA . VAL A 1 163 ? 0.301 -2.051 -1.185 1.00 90.19 163 VAL A CA 1
ATOM 1271 C C . VAL A 1 163 ? 0.541 -3.508 -1.546 1.00 90.19 163 VAL A C 1
ATOM 1273 O O . VAL A 1 163 ? -0.218 -4.087 -2.318 1.00 90.19 163 VAL A O 1
ATOM 1276 N N . CYS A 1 164 ? 1.604 -4.095 -1.009 1.00 89.25 164 CYS A N 1
ATOM 1277 C CA . CYS A 1 164 ? 1.917 -5.512 -1.116 1.00 89.25 164 CYS A CA 1
ATOM 1278 C C . CYS A 1 164 ? 1.199 -6.274 -0.001 1.00 89.25 164 CYS A C 1
ATOM 1280 O O . CYS A 1 164 ? 1.454 -6.023 1.177 1.00 89.25 164 CYS A O 1
ATOM 1282 N N . PHE A 1 165 ? 0.313 -7.197 -0.371 1.00 84.06 165 PHE A N 1
ATOM 1283 C CA . PHE A 1 165 ? -0.496 -7.968 0.583 1.00 84.06 165 PHE A CA 1
ATOM 1284 C C . PHE A 1 165 ? -0.017 -9.407 0.745 1.00 84.06 165 PHE A C 1
ATOM 1286 O O . PHE A 1 165 ? -0.158 -9.996 1.814 1.00 84.06 165 PHE A O 1
ATOM 1293 N N . ALA A 1 166 ? 0.509 -9.989 -0.330 1.00 83.19 166 ALA A N 1
ATOM 1294 C CA . ALA A 1 166 ? 0.836 -11.403 -0.389 1.00 83.19 166 ALA A CA 1
ATOM 1295 C C . ALA A 1 166 ? 1.956 -11.665 -1.393 1.00 83.19 166 ALA A C 1
ATOM 1297 O O . ALA A 1 166 ? 2.348 -10.792 -2.169 1.00 83.19 166 ALA A O 1
ATOM 1298 N N . TYR A 1 167 ? 2.459 -12.895 -1.391 1.00 83.75 167 TYR A N 1
ATOM 1299 C CA . TYR A 1 167 ? 3.460 -13.345 -2.342 1.00 83.75 167 TYR A CA 1
ATOM 1300 C C . TYR A 1 167 ? 3.315 -14.834 -2.659 1.00 83.75 167 TYR A C 1
ATOM 1302 O O . TYR A 1 167 ? 2.694 -15.595 -1.914 1.00 83.75 167 TYR A O 1
ATOM 1310 N N . ARG A 1 168 ? 3.938 -15.256 -3.759 1.00 82.75 168 ARG A N 1
ATOM 1311 C CA . ARG A 1 168 ? 4.162 -16.657 -4.124 1.00 82.75 168 ARG A CA 1
ATOM 1312 C C . ARG A 1 168 ? 5.565 -16.830 -4.690 1.00 82.75 168 ARG A C 1
ATOM 1314 O O . ARG A 1 168 ? 6.061 -15.931 -5.359 1.00 82.75 168 ARG A O 1
ATOM 1321 N N . PHE A 1 169 ? 6.183 -17.979 -4.448 1.00 80.44 169 PHE A N 1
ATOM 1322 C CA . PHE A 1 169 ? 7.383 -18.386 -5.176 1.00 80.44 169 PHE A CA 1
ATOM 1323 C C . PHE A 1 169 ? 6.973 -19.219 -6.393 1.00 80.44 169 PHE A C 1
ATOM 1325 O O . PHE A 1 169 ? 6.114 -20.094 -6.288 1.00 80.44 169 PHE A O 1
ATOM 1332 N N . CYS A 1 170 ? 7.567 -18.943 -7.547 1.00 76.69 170 CYS A N 1
ATOM 1333 C CA . CYS A 1 170 ? 7.311 -19.616 -8.812 1.00 76.69 170 CYS A CA 1
ATOM 1334 C C . CYS A 1 170 ? 8.638 -20.084 -9.413 1.00 76.69 170 CYS A C 1
ATOM 1336 O O . CYS A 1 170 ? 9.541 -19.284 -9.611 1.00 76.69 170 CYS A O 1
ATOM 1338 N N . GLY A 1 171 ? 8.758 -21.374 -9.710 1.00 69.88 171 GLY A N 1
ATOM 1339 C CA . GLY A 1 171 ? 9.975 -21.975 -10.257 1.00 69.88 171 GLY A CA 1
ATOM 1340 C C . GLY A 1 171 ? 9.956 -23.489 -10.073 1.00 69.88 171 GLY A C 1
ATOM 1341 O O . GLY A 1 171 ? 9.225 -23.997 -9.223 1.00 69.88 171 GLY A O 1
ATOM 1342 N N . TYR A 1 172 ? 10.724 -24.208 -10.893 1.00 57.66 172 TYR A N 1
ATOM 1343 C CA . TYR A 1 172 ? 10.723 -25.676 -10.913 1.00 57.66 172 TYR A CA 1
ATOM 1344 C C . TYR A 1 172 ? 11.633 -26.306 -9.843 1.00 57.66 172 TYR A C 1
ATOM 1346 O O . TYR A 1 172 ? 11.388 -27.440 -9.438 1.00 57.66 172 TYR A O 1
ATOM 1354 N N . ASP A 1 173 ? 12.649 -25.584 -9.362 1.00 61.38 173 ASP A N 1
ATOM 1355 C CA . ASP A 1 173 ? 13.596 -26.031 -8.333 1.00 61.38 173 ASP A CA 1
ATOM 1356 C C . ASP A 1 173 ? 14.001 -24.873 -7.400 1.00 61.38 173 ASP A C 1
ATOM 1358 O O . ASP A 1 173 ? 13.764 -23.710 -7.722 1.00 61.38 173 ASP A O 1
ATOM 1362 N N . GLU A 1 174 ? 14.598 -25.183 -6.238 1.00 59.06 174 GLU A N 1
ATOM 1363 C CA . GLU A 1 174 ? 15.008 -24.196 -5.215 1.00 59.06 174 GLU A CA 1
ATOM 1364 C C . GLU A 1 174 ? 16.054 -23.179 -5.716 1.00 59.06 174 GLU A C 1
ATOM 1366 O O . GLU A 1 174 ? 16.262 -22.153 -5.075 1.00 59.06 174 GLU A O 1
ATOM 1371 N N . GLN A 1 175 ? 16.712 -23.440 -6.851 1.00 57.09 175 GLN A N 1
ATOM 1372 C CA . GLN A 1 175 ? 17.769 -22.585 -7.400 1.00 57.09 175 GLN A CA 1
ATOM 1373 C C . GLN A 1 175 ? 17.235 -21.566 -8.419 1.00 57.09 175 GLN A C 1
ATOM 1375 O O . GLN A 1 175 ? 17.882 -20.546 -8.643 1.00 57.09 175 GLN A O 1
ATOM 1380 N N . ASN A 1 176 ? 16.052 -21.807 -8.993 1.00 59.38 176 ASN A N 1
ATOM 1381 C CA . ASN A 1 176 ? 15.422 -20.968 -10.018 1.00 59.38 176 ASN A CA 1
ATOM 1382 C C . ASN A 1 176 ? 14.044 -20.428 -9.586 1.00 59.38 176 ASN A C 1
ATOM 1384 O O . ASN A 1 176 ? 13.172 -20.205 -10.430 1.00 59.38 176 ASN A O 1
ATOM 1388 N N . GLN A 1 177 ? 13.807 -20.251 -8.280 1.00 69.25 177 GLN A N 1
ATOM 1389 C CA . GLN A 1 177 ? 12.553 -19.673 -7.787 1.00 69.25 177 GLN A CA 1
ATOM 1390 C C . GLN A 1 177 ? 12.548 -18.147 -7.913 1.00 69.25 177 GLN A C 1
ATOM 1392 O O . GLN A 1 177 ? 13.419 -17.452 -7.397 1.00 69.25 177 GLN A O 1
ATOM 1397 N N . GLU A 1 178 ? 11.503 -17.618 -8.539 1.00 75.88 178 GLU A N 1
ATOM 1398 C CA . GLU A 1 178 ? 11.174 -16.197 -8.570 1.00 75.88 178 GLU A CA 1
ATOM 1399 C C . GLU A 1 178 ? 10.059 -15.903 -7.559 1.00 75.88 178 GLU A C 1
ATOM 1401 O O . GLU A 1 178 ? 9.082 -16.642 -7.461 1.00 75.88 178 GLU A O 1
ATOM 1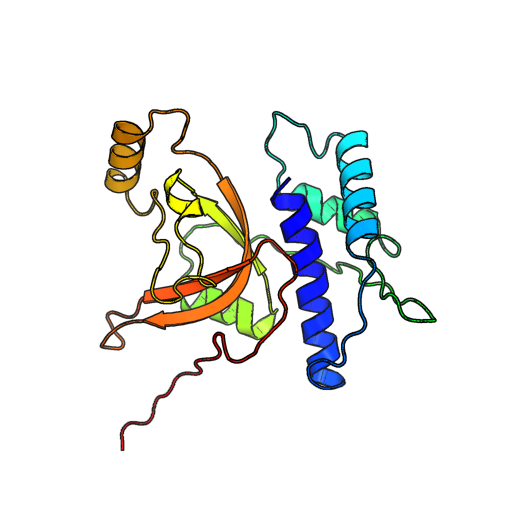406 N N . MET A 1 179 ? 10.163 -14.804 -6.812 1.00 76.62 179 MET A N 1
ATOM 1407 C CA . MET A 1 179 ? 9.070 -14.333 -5.959 1.00 76.62 179 MET A CA 1
ATOM 1408 C C . MET A 1 179 ? 8.167 -13.378 -6.736 1.00 76.62 179 MET A C 1
ATOM 1410 O O . MET A 1 179 ? 8.615 -12.363 -7.267 1.00 76.62 179 MET A O 1
ATOM 1414 N N . HIS A 1 180 ? 6.874 -13.678 -6.754 1.00 82.50 180 HIS A N 1
ATOM 1415 C CA . HIS A 1 180 ? 5.825 -12.820 -7.286 1.00 82.50 180 HIS A CA 1
ATOM 1416 C C . HIS A 1 180 ? 5.022 -12.235 -6.126 1.00 82.50 180 HIS A C 1
ATOM 1418 O O . HIS A 1 180 ? 4.442 -12.979 -5.338 1.00 82.50 180 HIS A O 1
ATOM 1424 N N . ALA A 1 181 ? 4.989 -10.909 -6.025 1.00 75.62 181 ALA A N 1
ATOM 1425 C CA . ALA A 1 181 ? 4.210 -10.186 -5.028 1.00 75.62 181 ALA A CA 1
ATOM 1426 C C . ALA A 1 181 ? 2.844 -9.772 -5.595 1.00 75.62 181 ALA A C 1
ATOM 1428 O O . ALA A 1 181 ? 2.736 -9.389 -6.761 1.00 75.62 181 ALA A O 1
ATOM 1429 N N . LEU A 1 182 ? 1.811 -9.849 -4.759 1.00 81.00 182 LEU A N 1
ATOM 1430 C CA . LEU A 1 182 ? 0.468 -9.377 -5.066 1.00 81.00 182 LEU A CA 1
ATOM 1431 C C . LEU A 1 182 ? 0.293 -7.963 -4.524 1.00 81.00 182 LEU A C 1
ATOM 1433 O O . LEU A 1 182 ? 0.430 -7.724 -3.320 1.00 81.00 182 LEU A O 1
ATOM 1437 N N . PHE A 1 183 ? -0.065 -7.054 -5.424 1.00 79.00 183 PHE A N 1
ATOM 1438 C CA . PHE A 1 183 ? -0.256 -5.646 -5.124 1.00 79.00 183 PHE A CA 1
ATOM 1439 C C . PHE A 1 183 ? -1.720 -5.232 -5.273 1.00 79.00 183 PHE A C 1
ATOM 1441 O O . PHE A 1 183 ? -2.434 -5.747 -6.132 1.00 79.00 183 PHE A O 1
ATOM 1448 N N . GLY A 1 184 ? -2.154 -4.267 -4.467 1.00 73.50 184 GLY A N 1
ATOM 1449 C CA . GLY A 1 184 ? -3.459 -3.624 -4.594 1.00 73.50 184 GLY A CA 1
ATOM 1450 C C . GLY A 1 184 ? -3.382 -2.123 -4.327 1.00 73.50 184 GLY A C 1
ATOM 1451 O O . GLY A 1 184 ? -2.511 -1.656 -3.590 1.00 73.50 184 GLY A O 1
ATOM 1452 N N . ALA A 1 185 ? -4.303 -1.378 -4.940 1.00 53.88 185 ALA A N 1
ATOM 1453 C CA . ALA A 1 185 ? -4.446 0.072 -4.789 1.00 53.88 185 ALA A CA 1
ATOM 1454 C C . ALA A 1 185 ? -5.842 0.491 -4.275 1.00 53.88 185 ALA A C 1
ATOM 1456 O O . ALA A 1 185 ? -6.081 1.669 -4.045 1.00 53.88 185 ALA A O 1
ATOM 1457 N N . GLU A 1 186 ? -6.762 -0.459 -4.070 1.00 50.44 186 GLU A N 1
ATOM 1458 C CA . GLU A 1 186 ? -8.152 -0.217 -3.655 1.00 50.44 186 GLU A CA 1
ATOM 1459 C C . GLU A 1 186 ? -8.604 -1.290 -2.653 1.00 50.44 186 GLU A C 1
ATOM 1461 O O . GLU A 1 186 ? -8.007 -2.367 -2.617 1.00 50.44 186 GLU A O 1
ATOM 1466 N N . HIS A 1 187 ? -9.647 -0.994 -1.858 1.00 36.03 187 HIS A N 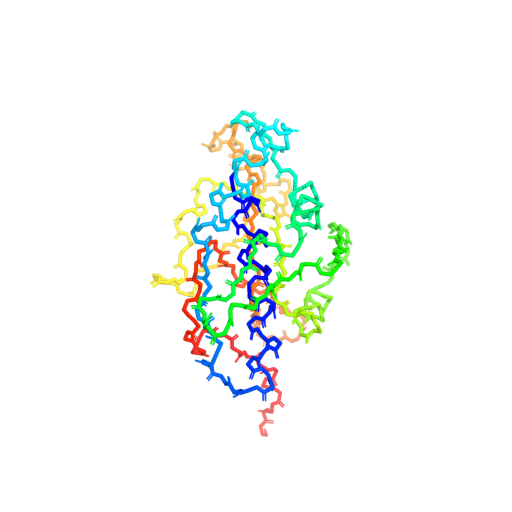1
ATOM 1467 C CA . HIS A 1 187 ? -10.233 -1.864 -0.822 1.00 36.03 187 HIS A CA 1
ATOM 1468 C C . HIS A 1 187 ? -10.200 -3.352 -1.219 1.00 36.03 187 HIS A C 1
ATOM 1470 O O . HIS A 1 187 ? -10.957 -3.804 -2.080 1.00 36.03 187 HIS A O 1
ATOM 1476 N N . VAL A 1 188 ? -9.318 -4.118 -0.574 1.00 39.62 188 VAL A N 1
ATOM 1477 C CA . VAL A 1 188 ? -9.185 -5.555 -0.819 1.00 39.62 188 VAL A CA 1
ATOM 1478 C C . VAL A 1 188 ? -10.259 -6.276 -0.013 1.00 39.62 188 VAL A C 1
ATOM 1480 O O . VAL A 1 188 ? -10.119 -6.480 1.195 1.00 39.62 188 VAL A O 1
ATOM 1483 N N . THR A 1 189 ? -11.335 -6.688 -0.681 1.00 34.03 189 THR A N 1
ATOM 1484 C CA . THR A 1 189 ? -12.156 -7.802 -0.201 1.00 34.03 189 THR A CA 1
ATOM 1485 C C . THR A 1 189 ? -11.261 -9.040 -0.200 1.00 34.03 189 THR A C 1
ATOM 1487 O O . THR A 1 189 ? -10.869 -9.544 -1.248 1.00 34.03 189 THR A O 1
ATOM 1490 N N . HIS A 1 190 ? -10.832 -9.468 0.988 1.00 43.03 190 HIS A N 1
ATOM 1491 C CA . HIS A 1 190 ? -10.000 -10.656 1.134 1.00 43.03 190 HIS A CA 1
ATOM 1492 C C . HIS A 1 190 ? -10.871 -11.895 0.922 1.00 43.03 190 HIS A C 1
ATOM 1494 O O . HIS A 1 190 ? -11.461 -12.421 1.861 1.00 43.03 190 HIS A O 1
ATOM 1500 N N . ASP A 1 191 ? -10.935 -12.373 -0.314 1.00 34.12 191 ASP A N 1
ATOM 1501 C CA . ASP A 1 191 ? -11.130 -13.795 -0.551 1.00 34.12 191 ASP A CA 1
ATOM 1502 C C . ASP A 1 191 ? -9.766 -14.476 -0.328 1.00 34.12 191 ASP A C 1
ATOM 1504 O O . ASP A 1 191 ? -8.829 -14.305 -1.112 1.00 34.12 191 ASP A O 1
ATOM 1508 N N . ARG A 1 192 ? -9.614 -15.211 0.785 1.00 39.47 192 ARG A N 1
ATOM 1509 C CA . ARG A 1 192 ? -8.384 -15.961 1.115 1.00 39.47 192 ARG A CA 1
ATOM 1510 C C . ARG A 1 192 ? -8.060 -17.084 0.120 1.00 39.47 192 ARG A C 1
ATOM 1512 O O . ARG A 1 192 ? -7.033 -17.743 0.289 1.00 39.47 192 ARG A O 1
ATOM 1519 N N . SER A 1 193 ? -8.865 -17.297 -0.923 1.00 38.75 193 SER A N 1
ATOM 1520 C CA . SER A 1 193 ? -8.455 -18.119 -2.068 1.00 38.75 193 SER A CA 1
ATOM 1521 C C . SER A 1 193 ? -7.274 -17.517 -2.846 1.00 38.75 193 SER A C 1
ATOM 1523 O O . SER A 1 193 ? -6.553 -18.256 -3.518 1.00 38.75 193 SER A O 1
ATOM 1525 N N . ILE A 1 194 ? -6.990 -16.217 -2.694 1.00 41.66 194 ILE A N 1
ATOM 1526 C CA . ILE A 1 194 ? -5.915 -15.537 -3.424 1.00 41.66 194 ILE A CA 1
ATOM 1527 C C . ILE A 1 194 ? -4.667 -15.396 -2.530 1.00 41.66 194 ILE A C 1
ATOM 1529 O O . ILE A 1 194 ? -4.425 -14.388 -1.873 1.00 41.66 194 ILE A O 1
ATOM 1533 N N . LEU A 1 195 ? -3.864 -16.467 -2.552 1.00 37.81 195 LEU A N 1
ATOM 1534 C CA . LEU A 1 195 ? -2.455 -16.585 -2.139 1.00 37.81 195 LEU A CA 1
ATOM 1535 C C . LEU A 1 195 ? -2.118 -16.519 -0.637 1.00 37.81 195 LEU A C 1
ATOM 1537 O O . LEU A 1 195 ? -1.478 -15.596 -0.137 1.00 37.81 195 LEU A O 1
ATOM 1541 N N . LYS A 1 196 ? -2.333 -17.658 0.028 1.00 43.28 196 LYS A N 1
ATOM 1542 C CA . LYS A 1 196 ? -1.310 -18.251 0.904 1.00 43.28 196 LYS A CA 1
ATOM 1543 C C . LYS A 1 196 ? -0.776 -19.516 0.229 1.00 43.28 196 LYS A C 1
ATOM 1545 O O . LYS A 1 196 ? -1.465 -20.529 0.223 1.00 43.28 196 LYS A O 1
ATOM 1550 N N . GLN A 1 197 ? 0.446 -19.502 -0.299 1.00 37.22 197 GLN A N 1
ATOM 1551 C CA . GLN A 1 197 ? 1.197 -20.749 -0.483 1.00 37.22 197 GLN A CA 1
ATOM 1552 C C . GLN A 1 197 ? 2.419 -20.727 0.425 1.00 37.22 197 GLN A C 1
ATOM 1554 O O . GLN A 1 197 ? 3.526 -20.339 0.063 1.00 37.22 197 GLN A O 1
ATOM 1559 N N . THR A 1 198 ? 2.160 -21.155 1.659 1.00 41.84 198 THR A N 1
ATOM 1560 C CA . THR A 1 198 ? 3.146 -21.794 2.525 1.00 41.84 198 THR A CA 1
ATOM 1561 C C . THR A 1 198 ? 3.898 -22.855 1.735 1.00 41.84 198 THR A C 1
ATOM 1563 O O . THR A 1 198 ? 3.268 -23.670 1.065 1.00 41.84 198 THR A O 1
ATOM 1566 N N . ARG A 1 199 ? 5.228 -22.840 1.859 1.00 35.34 199 ARG A N 1
ATOM 1567 C CA . ARG A 1 199 ? 6.179 -23.855 1.395 1.00 35.34 199 ARG A CA 1
ATOM 1568 C C . ARG A 1 199 ? 5.562 -25.261 1.490 1.00 35.34 199 ARG A C 1
ATOM 1570 O O . ARG A 1 199 ? 5.592 -25.870 2.556 1.00 35.34 199 ARG A O 1
ATOM 1577 N N . THR A 1 200 ? 5.004 -25.792 0.401 1.00 36.28 200 THR A N 1
ATOM 1578 C CA . THR A 1 200 ? 4.639 -27.213 0.321 1.00 36.28 200 THR A CA 1
ATOM 1579 C C . THR A 1 200 ? 5.913 -27.995 0.058 1.00 36.28 200 THR A C 1
ATOM 1581 O O . THR A 1 200 ? 6.158 -28.492 -1.036 1.00 36.28 200 THR A O 1
ATOM 1584 N N . GLY A 1 201 ? 6.771 -28.049 1.071 1.00 39.53 201 GLY A N 1
ATOM 1585 C CA . GLY A 1 201 ? 7.824 -29.040 1.146 1.00 39.53 201 GLY A CA 1
ATOM 1586 C C . GLY A 1 201 ? 7.260 -30.288 1.799 1.00 39.53 201 GLY A C 1
ATOM 1587 O O . GLY A 1 201 ? 7.434 -30.434 2.998 1.00 39.53 201 GLY A O 1
ATOM 1588 N N . VAL A 1 202 ? 6.589 -31.146 1.027 1.00 29.62 202 VAL A N 1
ATOM 1589 C CA . VAL A 1 202 ? 6.589 -32.607 1.220 1.00 29.62 202 VAL A CA 1
ATOM 1590 C C . VAL A 1 202 ? 6.286 -33.234 -0.145 1.00 29.62 202 VAL A C 1
ATOM 1592 O O . VAL A 1 202 ? 5.142 -33.211 -0.591 1.00 29.62 202 VAL A O 1
ATOM 1595 N N . ASN A 1 203 ? 7.301 -33.788 -0.808 1.00 26.62 203 ASN A N 1
ATOM 1596 C CA . ASN A 1 203 ? 7.071 -34.916 -1.712 1.00 26.62 203 ASN A CA 1
ATOM 1597 C C . ASN A 1 203 ? 7.248 -36.200 -0.875 1.00 26.62 203 ASN A C 1
ATOM 1599 O O . ASN A 1 203 ? 8.180 -36.227 -0.065 1.00 26.62 203 ASN A O 1
ATOM 1603 N N . PRO A 1 204 ? 6.351 -37.196 -1.003 1.00 36.75 204 PRO A N 1
ATOM 1604 C CA . PRO A 1 204 ? 6.459 -38.486 -0.317 1.00 36.75 204 PRO A CA 1
ATOM 1605 C C . PRO A 1 204 ? 7.670 -39.309 -0.773 1.00 36.75 204 PRO A C 1
ATOM 1607 O O . PRO A 1 204 ? 8.123 -39.123 -1.927 1.00 36.75 204 PRO A O 1
#

Organism: NCBI:txid1010633

Sequence (204 aa):
MCSIVACIVCLEAVHRLEYETVHGEGTFPCTLMAEALQKLFDECCRDETWKPDEDCYVEHVLNKIQEMRPVLLVTAGVPARPLPLGSWQAHGLAGRSPEFVTALLNSHGPCIGVLCMCPWYHHFDARRDDTLVYRGCGRSERDMDLAEEIYGDQVVSLSHVVVCFAYRFCGYDEQNQEMHALFGAEHVTHDRSILKQTRTGVNP